Protein AF-A0A965QVG8-F1 (afdb_monomer_lite)

Structure (mmCIF, N/CA/C/O backbone):
data_AF-A0A965QVG8-F1
#
_entry.id   AF-A0A965QVG8-F1
#
loop_
_atom_site.group_PDB
_atom_site.id
_atom_site.type_symbol
_atom_site.label_atom_id
_atom_site.label_alt_id
_atom_site.label_comp_id
_atom_site.label_asym_id
_atom_site.label_entity_id
_atom_site.label_seq_id
_atom_site.pdbx_PDB_ins_code
_atom_site.Cartn_x
_atom_site.Cartn_y
_atom_site.Cartn_z
_atom_site.occupancy
_atom_site.B_iso_or_equiv
_atom_site.auth_seq_id
_atom_site.auth_comp_id
_atom_site.auth_asym_id
_atom_site.auth_atom_id
_atom_site.pdbx_PDB_model_num
ATOM 1 N N . MET A 1 1 ? 21.195 4.515 -9.424 1.00 27.42 1 MET A N 1
ATOM 2 C CA . MET A 1 1 ? 20.178 5.591 -9.309 1.00 27.42 1 MET A CA 1
ATOM 3 C C . MET A 1 1 ? 19.026 5.173 -8.373 1.00 27.42 1 MET A C 1
ATOM 5 O O . MET A 1 1 ? 17.901 5.038 -8.832 1.00 27.42 1 MET A O 1
ATOM 9 N N . SER A 1 2 ? 19.261 4.942 -7.072 1.00 24.86 2 SER A N 1
ATOM 10 C CA . SER A 1 2 ? 18.201 4.457 -6.151 1.00 24.86 2 SER A CA 1
ATOM 11 C C . SER A 1 2 ? 18.024 5.268 -4.858 1.00 24.86 2 SER A C 1
ATOM 13 O O . SER A 1 2 ? 17.199 4.896 -4.029 1.00 24.86 2 SER A O 1
ATOM 15 N N . ILE A 1 3 ? 18.750 6.380 -4.681 1.00 28.78 3 ILE A N 1
ATOM 16 C CA . ILE A 1 3 ? 18.817 7.096 -3.389 1.00 28.78 3 ILE A CA 1
ATOM 17 C C . ILE A 1 3 ? 17.923 8.357 -3.332 1.00 28.78 3 ILE A C 1
ATOM 19 O O . ILE A 1 3 ? 17.623 8.841 -2.249 1.00 28.78 3 ILE A O 1
ATOM 23 N N . HIS A 1 4 ? 17.383 8.847 -4.456 1.00 32.41 4 HIS A N 1
ATOM 24 C CA . HIS A 1 4 ? 16.580 10.089 -4.485 1.00 32.41 4 HIS A CA 1
ATOM 25 C C . HIS A 1 4 ? 15.051 9.909 -4.587 1.00 32.41 4 HIS A C 1
ATOM 27 O O . HIS A 1 4 ? 14.353 10.870 -4.884 1.00 32.41 4 HIS A O 1
ATOM 33 N N . THR A 1 5 ? 14.494 8.717 -4.348 1.00 37.28 5 THR A N 1
ATOM 34 C CA . THR A 1 5 ? 13.067 8.439 -4.640 1.00 37.28 5 THR A CA 1
ATOM 35 C C . THR A 1 5 ? 12.227 7.917 -3.475 1.00 37.28 5 THR A C 1
ATOM 37 O O . THR A 1 5 ? 11.141 7.395 -3.717 1.00 37.28 5 THR A O 1
ATOM 40 N N . ARG A 1 6 ? 12.648 8.070 -2.209 1.00 52.56 6 ARG A N 1
ATOM 41 C CA . ARG A 1 6 ? 11.830 7.612 -1.062 1.00 52.56 6 ARG A CA 1
ATOM 42 C C . ARG A 1 6 ? 11.276 8.688 -0.110 1.00 52.56 6 ARG A C 1
ATOM 44 O O . ARG A 1 6 ? 11.376 8.515 1.100 1.00 52.56 6 ARG A O 1
ATOM 51 N N . PRO A 1 7 ? 10.632 9.759 -0.601 1.00 48.84 7 PRO A N 1
ATOM 52 C CA . PRO A 1 7 ? 9.759 10.551 0.253 1.00 48.84 7 PRO A CA 1
ATOM 53 C C . PRO A 1 7 ? 8.455 9.879 0.735 1.00 48.84 7 PRO A C 1
ATOM 55 O O . PRO A 1 7 ? 8.090 10.128 1.881 1.00 48.84 7 PRO A O 1
ATOM 58 N N . PRO A 1 8 ? 7.722 9.046 -0.038 1.00 54.19 8 PRO A N 1
ATOM 59 C CA . PRO A 1 8 ? 6.316 8.779 0.280 1.00 54.19 8 PRO A CA 1
ATOM 60 C C . PRO A 1 8 ? 6.103 7.981 1.572 1.00 54.19 8 PRO A C 1
ATOM 62 O O . PRO A 1 8 ? 5.218 8.347 2.342 1.00 54.19 8 PRO A O 1
ATOM 65 N N . THR A 1 9 ? 6.944 6.991 1.900 1.00 54.53 9 THR A N 1
ATOM 66 C CA . THR A 1 9 ? 6.819 6.247 3.171 1.00 54.53 9 THR A CA 1
ATOM 67 C C . THR A 1 9 ? 6.975 7.172 4.384 1.00 54.53 9 THR A C 1
ATOM 69 O O . THR A 1 9 ? 6.228 7.067 5.358 1.00 54.53 9 THR A O 1
ATOM 72 N N . GLY A 1 10 ? 7.916 8.122 4.304 1.00 61.31 10 GLY A N 1
ATOM 73 C CA . GLY A 1 10 ? 8.099 9.160 5.317 1.00 61.31 10 GLY A CA 1
ATOM 74 C C . GLY A 1 10 ? 6.884 10.081 5.410 1.00 61.31 10 GLY A C 1
ATOM 75 O O . GLY A 1 10 ? 6.431 10.379 6.508 1.00 61.31 10 GLY A O 1
ATOM 76 N N . LEU A 1 11 ? 6.291 10.468 4.277 1.00 66.25 11 LEU A N 1
ATOM 77 C CA . LEU A 1 11 ? 5.103 11.328 4.244 1.00 66.25 11 LEU A CA 1
ATOM 78 C C . LEU A 1 11 ? 3.848 10.659 4.809 1.00 66.25 11 LEU A C 1
ATOM 80 O O . LEU A 1 11 ? 3.100 11.312 5.538 1.00 66.25 11 LEU A O 1
ATOM 84 N N . PHE A 1 12 ? 3.626 9.369 4.539 1.00 67.81 12 PHE A N 1
ATOM 85 C CA . PHE A 1 12 ? 2.539 8.606 5.165 1.00 67.81 12 PHE A CA 1
ATOM 86 C C . PHE A 1 12 ? 2.707 8.559 6.689 1.00 67.81 12 PHE A C 1
ATOM 88 O O . PHE A 1 12 ? 1.756 8.827 7.423 1.00 67.81 12 PHE A O 1
ATOM 95 N N . ALA A 1 13 ? 3.925 8.293 7.172 1.00 73.44 13 ALA A N 1
ATOM 96 C CA . ALA A 1 13 ? 4.223 8.301 8.601 1.00 73.44 13 ALA A CA 1
ATOM 97 C C . ALA A 1 13 ? 4.051 9.697 9.230 1.00 73.44 13 ALA A C 1
ATOM 99 O O . ALA A 1 13 ? 3.442 9.817 10.290 1.00 73.44 13 ALA A O 1
ATOM 100 N N . LEU A 1 14 ? 4.520 10.762 8.573 1.00 72.75 14 LEU A N 1
ATOM 101 C CA . LEU A 1 14 ? 4.373 12.141 9.052 1.00 72.75 14 LEU A CA 1
ATOM 102 C C . LEU A 1 14 ? 2.905 12.590 9.079 1.00 72.75 14 LEU A C 1
ATOM 104 O O . LEU A 1 14 ? 2.462 13.177 10.062 1.00 72.75 14 LEU A O 1
ATOM 108 N N . THR A 1 15 ? 2.119 12.267 8.050 1.00 71.44 15 THR A N 1
ATOM 109 C CA . THR A 1 15 ? 0.682 12.596 8.011 1.00 71.44 15 THR A CA 1
ATOM 110 C C . THR A 1 15 ? -0.066 11.895 9.145 1.00 71.44 15 THR A C 1
ATOM 112 O O . THR A 1 15 ? -0.876 12.512 9.841 1.00 71.44 15 THR A O 1
ATOM 115 N N . LEU A 1 16 ? 0.263 10.622 9.386 1.00 76.50 16 LEU A N 1
ATOM 116 C CA . LEU A 1 16 ? -0.265 9.852 10.505 1.00 76.50 16 LEU A CA 1
ATOM 117 C C . LEU A 1 16 ? 0.108 10.481 11.857 1.00 76.50 16 LEU A C 1
ATOM 119 O O . LEU A 1 16 ? -0.774 10.708 12.686 1.00 76.50 16 LEU A O 1
ATOM 123 N N . LEU A 1 17 ? 1.386 10.803 12.073 1.00 75.88 17 LEU A N 1
ATOM 124 C CA . LEU A 1 17 ? 1.862 11.444 13.303 1.00 75.88 17 LEU A CA 1
ATOM 125 C C . LEU A 1 17 ? 1.183 12.797 13.542 1.00 75.88 17 LEU A C 1
ATOM 127 O O . LEU A 1 17 ? 0.739 13.063 14.659 1.00 75.88 17 LEU A O 1
ATOM 131 N N . GLY A 1 18 ? 1.037 13.616 12.498 1.00 73.31 18 GLY A N 1
ATOM 132 C CA . GLY A 1 18 ? 0.330 14.893 12.562 1.00 73.31 18 GLY A CA 1
ATOM 133 C C . GLY A 1 18 ? -1.131 14.728 12.987 1.00 73.31 18 GLY A C 1
ATOM 134 O O . GLY A 1 18 ? -1.585 15.394 13.918 1.00 73.31 18 GLY A O 1
ATOM 135 N N . CYS A 1 19 ? -1.859 13.786 12.382 1.00 74.44 19 CYS A N 1
ATOM 136 C CA . CYS A 1 19 ? -3.256 13.521 12.733 1.00 74.44 19 CYS A CA 1
ATOM 137 C C . CYS A 1 19 ? -3.408 12.984 14.166 1.00 74.44 19 CYS A C 1
ATOM 139 O O . CYS A 1 19 ? -4.301 13.413 14.900 1.00 74.44 19 CYS A O 1
ATOM 141 N N . VAL A 1 20 ? -2.509 12.096 14.606 1.00 76.06 20 VAL A N 1
ATOM 142 C CA . VAL A 1 20 ? -2.487 11.582 15.987 1.00 76.06 20 VAL A CA 1
ATOM 143 C C . VAL A 1 20 ? -2.211 12.702 16.993 1.00 76.06 20 VAL A C 1
ATOM 145 O O . VAL A 1 20 ? -2.860 12.754 18.040 1.00 76.06 20 VAL A O 1
ATOM 148 N N . ALA A 1 21 ? -1.296 13.620 16.676 1.00 73.25 21 ALA A N 1
ATOM 149 C CA . ALA A 1 21 ? -0.998 14.778 17.512 1.00 73.25 21 ALA A CA 1
ATOM 150 C C . ALA A 1 21 ? -2.225 15.684 17.676 1.00 73.25 21 ALA A C 1
ATOM 152 O O . ALA A 1 21 ? -2.617 15.996 18.801 1.00 73.25 21 ALA A O 1
ATOM 153 N N . VAL A 1 22 ? -2.894 16.024 16.569 1.00 73.06 22 VAL A N 1
ATOM 154 C CA . VAL A 1 22 ? -4.134 16.820 16.575 1.00 73.06 22 VAL A CA 1
ATOM 155 C C . VAL A 1 22 ? -5.225 16.132 17.399 1.00 73.06 22 VAL A C 1
ATOM 157 O O . VAL A 1 22 ? -5.862 16.764 18.240 1.00 73.06 22 VAL A O 1
ATOM 160 N N . ALA A 1 23 ? -5.407 14.821 17.236 1.00 71.81 23 ALA A N 1
ATOM 161 C CA . ALA A 1 23 ? -6.404 14.065 17.988 1.00 7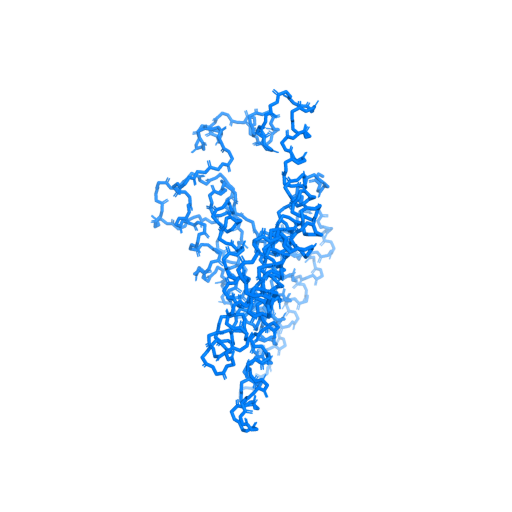1.81 23 ALA A CA 1
ATOM 162 C C . ALA A 1 23 ? -6.118 14.024 19.498 1.00 71.81 23 ALA A C 1
ATOM 164 O O . ALA A 1 23 ? -7.034 14.153 20.314 1.00 71.81 23 ALA A O 1
ATOM 165 N N . ARG A 1 24 ? -4.848 13.861 19.891 1.00 74.19 24 ARG A N 1
ATOM 166 C CA . ARG A 1 24 ? -4.426 13.927 21.299 1.00 74.19 24 ARG A CA 1
ATOM 167 C C . ARG A 1 24 ? -4.671 15.308 21.888 1.00 74.19 24 ARG A C 1
ATOM 169 O O . ARG A 1 24 ? -5.163 15.408 23.011 1.00 74.19 24 ARG A O 1
ATOM 176 N N . ALA A 1 25 ? -4.368 16.347 21.123 1.00 68.56 25 ALA A N 1
ATOM 177 C CA . ALA A 1 25 ? -4.581 17.722 21.519 1.00 68.56 25 ALA A CA 1
ATOM 178 C C . ALA A 1 25 ? -6.071 18.049 21.719 1.00 68.56 25 ALA A C 1
ATOM 180 O O . ALA A 1 25 ? -6.438 18.625 22.742 1.00 68.56 25 ALA A O 1
ATOM 181 N N . ALA A 1 26 ? -6.930 17.602 20.797 1.00 68.88 26 ALA A N 1
ATOM 182 C CA . ALA A 1 26 ? -8.380 17.769 20.879 1.00 68.88 26 ALA A CA 1
ATOM 183 C C . ALA A 1 26 ? -8.990 17.029 22.083 1.00 68.88 26 ALA A C 1
ATOM 185 O O . ALA A 1 26 ? -9.814 17.594 22.797 1.00 68.88 26 ALA A O 1
ATOM 186 N N . ARG A 1 27 ? -8.539 15.799 22.375 1.00 69.75 27 ARG A N 1
ATOM 187 C CA . ARG A 1 27 ? -8.974 15.073 23.584 1.00 69.75 27 ARG A CA 1
ATOM 188 C C . ARG A 1 27 ? -8.539 15.779 24.868 1.00 69.75 27 ARG A C 1
ATOM 190 O O . ARG A 1 27 ? -9.328 15.875 25.800 1.00 69.75 27 ARG A O 1
ATOM 197 N N . GLY A 1 28 ? -7.303 16.282 24.915 1.00 63.50 28 GLY A N 1
ATOM 198 C CA . GLY A 1 28 ? -6.826 17.083 26.045 1.00 63.50 28 GLY A CA 1
ATOM 199 C C . GLY A 1 28 ? -7.677 18.338 26.257 1.00 63.50 28 GLY A C 1
ATOM 200 O O . GLY A 1 28 ? -8.005 18.660 27.392 1.00 63.50 28 GLY A O 1
ATOM 201 N N . ALA A 1 29 ? -8.102 18.985 25.168 1.00 59.72 29 ALA A N 1
ATOM 202 C CA . ALA A 1 29 ? -8.980 20.151 25.208 1.00 59.72 29 ALA A CA 1
ATOM 203 C C . ALA A 1 29 ? -10.363 19.861 25.797 1.00 59.72 29 ALA A C 1
ATOM 205 O O . ALA A 1 29 ? -10.842 20.610 26.646 1.00 59.72 29 ALA A O 1
ATOM 206 N N . GLN A 1 30 ? -10.983 18.762 25.360 1.00 61.56 30 GLN A N 1
ATOM 207 C CA . GLN A 1 30 ? -12.309 18.353 25.824 1.00 61.56 30 GLN A CA 1
ATOM 208 C C . GLN A 1 30 ? -12.314 18.038 27.324 1.00 61.56 30 GLN A C 1
ATOM 210 O O . GLN A 1 30 ? -13.203 18.496 28.032 1.00 61.56 30 GLN A O 1
ATOM 215 N N . VAL A 1 31 ? -11.293 17.331 27.825 1.00 60.69 31 VAL A N 1
ATOM 216 C CA . VAL A 1 31 ? -11.173 17.002 29.259 1.00 60.69 31 VAL A CA 1
ATOM 217 C C . VAL A 1 31 ? -11.001 18.257 30.124 1.00 60.69 31 VAL A C 1
ATOM 219 O O . VAL A 1 31 ? -11.518 18.304 31.238 1.00 60.69 31 VAL A O 1
ATOM 222 N N . THR A 1 32 ? -10.296 19.282 29.634 1.00 57.59 32 THR A N 1
ATOM 223 C CA . THR A 1 32 ? -10.153 20.558 30.353 1.00 57.59 32 THR A CA 1
ATOM 224 C C . THR A 1 32 ? -11.456 21.368 30.351 1.00 57.59 32 THR A C 1
ATOM 226 O O . THR A 1 32 ? -11.832 21.890 31.397 1.00 57.59 32 THR A O 1
ATOM 229 N N . MET A 1 33 ? -12.184 21.431 29.225 1.00 55.62 33 MET A N 1
ATOM 230 C CA . MET A 1 33 ? -13.470 22.152 29.150 1.00 55.62 33 MET A CA 1
ATOM 231 C C . MET A 1 33 ? -14.538 21.580 30.088 1.00 55.62 33 MET A C 1
ATOM 233 O O . MET A 1 33 ? -15.274 22.354 30.696 1.00 55.62 33 MET A O 1
ATOM 237 N N . ASP A 1 34 ? -14.601 20.255 30.225 1.00 61.28 34 ASP A N 1
ATOM 238 C CA . ASP A 1 34 ? -15.595 19.569 31.065 1.00 61.28 34 ASP A CA 1
ATOM 239 C C . ASP A 1 34 ? -15.359 19.806 32.571 1.00 61.28 34 ASP A C 1
ATOM 241 O O . ASP A 1 34 ? -16.278 19.720 33.381 1.00 61.28 34 ASP A O 1
ATOM 245 N N . ARG A 1 35 ? -14.118 20.142 32.962 1.00 59.91 35 ARG A N 1
ATOM 246 C CA . ARG A 1 35 ? -13.735 20.383 34.363 1.00 59.91 35 ARG A CA 1
ATOM 247 C C . ARG A 1 35 ? -13.852 21.832 34.824 1.00 59.91 35 ARG A C 1
ATOM 249 O O . ARG A 1 35 ? -14.084 22.041 36.009 1.00 59.91 35 ARG A O 1
ATOM 256 N N . GLU A 1 36 ? -13.652 22.815 33.946 1.00 58.03 36 GLU A N 1
ATOM 257 C CA . GLU A 1 36 ? -13.437 24.207 34.384 1.00 58.03 36 GLU A CA 1
ATOM 258 C C . GLU A 1 36 ? -14.531 25.208 34.007 1.00 58.03 36 GLU A C 1
ATOM 260 O O . GLU A 1 36 ? -14.440 26.355 34.428 1.00 58.03 36 GLU A O 1
ATOM 265 N N . GLY A 1 37 ? -15.582 24.819 33.278 1.00 56.56 37 GLY A N 1
ATOM 266 C CA . GLY A 1 37 ? -16.684 25.736 32.973 1.00 56.56 37 GLY A CA 1
ATOM 267 C C . GLY A 1 37 ? -16.235 26.979 32.184 1.00 56.56 37 GLY A C 1
ATOM 268 O O . GLY A 1 37 ? -15.938 28.032 32.736 1.00 56.56 37 GLY A O 1
ATOM 269 N N . LEU A 1 38 ? -16.257 26.877 30.852 1.00 50.31 38 LEU A N 1
ATOM 270 C CA . LEU A 1 38 ? -16.390 28.022 29.934 1.00 50.31 38 LEU A CA 1
ATOM 271 C C . LEU A 1 38 ? -15.370 29.179 30.074 1.00 50.31 38 LEU A C 1
ATOM 273 O O . LEU A 1 38 ? -15.696 30.336 29.813 1.00 50.31 38 LEU A O 1
ATOM 277 N N . ARG A 1 39 ? -14.097 28.890 30.362 1.00 48.31 39 ARG A N 1
ATOM 278 C CA . ARG A 1 39 ? -12.992 29.789 29.979 1.00 48.31 39 ARG A CA 1
ATOM 279 C C . ARG A 1 39 ? -12.173 29.140 28.871 1.00 48.31 39 ARG A C 1
ATOM 281 O O . ARG A 1 39 ? -11.478 28.154 29.087 1.00 48.31 39 ARG A O 1
ATOM 288 N N . ALA A 1 40 ? -12.302 29.690 27.663 1.00 46.59 40 ALA A N 1
ATOM 289 C CA . ALA A 1 40 ? -11.616 29.251 26.452 1.00 46.59 40 ALA A CA 1
ATOM 290 C C . ALA A 1 40 ? -10.109 29.547 26.535 1.00 46.59 40 ALA A C 1
ATOM 292 O O . ALA A 1 40 ? -9.598 30.468 25.905 1.00 46.59 40 ALA A O 1
ATOM 293 N N . PHE A 1 41 ? -9.388 28.775 27.340 1.00 53.12 41 PHE A N 1
ATOM 294 C CA . PHE A 1 41 ? -7.940 28.702 27.247 1.00 53.12 41 PHE A CA 1
ATOM 295 C C . PHE A 1 41 ? -7.592 27.684 26.169 1.00 53.12 41 PHE A C 1
ATOM 297 O O . PHE A 1 41 ? -8.081 26.555 26.210 1.00 53.12 41 PHE A O 1
ATOM 304 N N . VAL A 1 42 ? -6.748 28.068 25.205 1.00 57.06 42 VAL A N 1
ATOM 305 C CA . VAL A 1 42 ? -6.125 27.094 24.302 1.00 57.06 42 VAL A CA 1
ATOM 306 C C . VAL A 1 42 ? -5.398 26.095 25.205 1.00 57.06 42 VAL A C 1
ATOM 308 O O . VAL A 1 42 ? -4.446 26.478 25.890 1.00 57.06 42 VAL A O 1
ATOM 311 N N . PRO A 1 43 ? -5.845 24.834 25.271 1.00 58.06 43 PRO A N 1
ATOM 312 C CA . PRO A 1 43 ? -5.288 23.877 26.203 1.00 58.06 43 PRO A CA 1
ATOM 313 C C . PRO A 1 43 ? -3.819 23.701 25.845 1.00 58.06 43 PRO A C 1
ATOM 315 O O . PRO A 1 43 ? -3.487 23.470 24.681 1.00 58.06 43 PRO A O 1
ATOM 318 N N . ALA A 1 44 ? -2.932 23.790 26.837 1.00 64.00 44 ALA A N 1
ATOM 319 C CA . ALA A 1 44 ? -1.482 23.690 26.647 1.00 64.00 44 ALA A CA 1
ATOM 320 C C . ALA A 1 44 ? -1.056 22.441 25.838 1.00 64.00 44 ALA A C 1
ATOM 322 O O . ALA A 1 44 ? 0.011 22.422 25.227 1.00 64.00 44 ALA A O 1
ATOM 323 N N . GLY A 1 45 ? -1.909 21.408 25.782 1.00 64.31 45 GLY A N 1
ATOM 324 C CA . GLY A 1 45 ? -1.751 20.238 24.916 1.00 64.31 45 GLY A CA 1
ATOM 325 C C . GLY A 1 45 ? -1.776 20.528 23.405 1.00 64.31 45 GLY A C 1
ATOM 326 O O . GLY A 1 45 ? -1.015 19.894 22.679 1.00 64.31 45 GLY A O 1
ATOM 327 N N . ILE A 1 46 ? -2.575 21.492 22.924 1.00 66.44 46 ILE A N 1
ATOM 328 C CA . ILE A 1 46 ? -2.593 21.910 21.506 1.00 66.44 46 ILE A CA 1
ATOM 329 C C . ILE A 1 46 ? -1.282 22.585 21.133 1.00 66.44 46 ILE A C 1
ATOM 331 O O . ILE A 1 46 ? -0.667 22.207 20.138 1.00 66.44 46 ILE A O 1
ATOM 335 N N . ILE A 1 47 ? -0.805 23.510 21.967 1.00 72.81 47 ILE A N 1
ATOM 336 C CA . ILE A 1 47 ? 0.445 24.240 21.717 1.00 72.81 47 ILE A CA 1
ATOM 337 C C . ILE A 1 47 ? 1.626 23.267 21.589 1.00 72.81 47 ILE A C 1
ATOM 339 O O . ILE A 1 47 ? 2.459 23.420 20.702 1.00 72.81 47 ILE A O 1
ATOM 343 N N . ARG A 1 48 ? 1.652 22.197 22.395 1.00 75.50 48 ARG A N 1
ATOM 344 C CA . ARG A 1 48 ? 2.688 21.149 22.324 1.00 75.50 48 ARG A CA 1
ATOM 345 C C . ARG A 1 48 ? 2.650 20.313 21.039 1.00 75.50 48 ARG A C 1
ATOM 347 O O . ARG A 1 48 ? 3.656 19.704 20.694 1.00 75.50 48 ARG A O 1
ATOM 354 N N . CYS A 1 49 ? 1.522 20.282 20.330 1.00 72.81 49 CYS A N 1
ATOM 355 C CA . CYS A 1 49 ? 1.370 19.528 19.083 1.00 72.81 49 CYS A CA 1
ATOM 356 C C . CYS A 1 49 ? 1.687 20.362 17.830 1.00 72.81 49 CYS A C 1
ATOM 358 O O . CYS A 1 49 ? 1.945 19.786 16.773 1.00 72.81 49 CYS A O 1
ATOM 360 N N . ILE A 1 50 ? 1.723 21.696 17.939 1.00 73.50 50 ILE A N 1
ATOM 361 C CA . ILE A 1 50 ? 2.046 22.603 16.825 1.00 73.50 50 ILE A CA 1
ATOM 362 C C . ILE A 1 50 ? 3.439 22.320 16.235 1.00 73.50 50 ILE A C 1
ATOM 364 O O . ILE A 1 50 ? 3.516 22.156 15.017 1.00 73.50 50 ILE A O 1
ATOM 368 N N . PRO A 1 51 ? 4.529 22.181 17.025 1.00 81.44 51 PRO A N 1
ATOM 369 C CA . PRO A 1 51 ? 5.853 21.899 16.467 1.00 81.44 51 PRO A CA 1
ATOM 370 C C . PRO A 1 51 ? 5.894 20.593 15.673 1.00 81.44 51 PRO A C 1
ATOM 372 O O . PRO A 1 51 ? 6.546 20.523 14.637 1.00 81.44 51 PRO A O 1
ATOM 375 N N . LEU A 1 52 ? 5.157 19.572 16.125 1.00 77.19 52 LEU A N 1
ATOM 376 C CA . LEU A 1 52 ? 5.065 18.291 15.430 1.00 77.19 52 LEU A CA 1
ATOM 377 C C . LEU A 1 52 ? 4.309 18.428 14.102 1.00 77.19 52 LEU A C 1
ATOM 379 O O . LEU A 1 52 ? 4.778 17.926 13.083 1.00 77.19 52 LEU A O 1
ATOM 383 N N . GLY A 1 53 ? 3.182 19.146 14.089 1.00 73.56 53 GLY A N 1
ATOM 384 C CA . GLY A 1 53 ? 2.447 19.446 12.858 1.00 73.56 53 GLY A CA 1
ATOM 385 C C . GLY A 1 53 ? 3.293 20.232 11.853 1.00 73.56 53 GLY A C 1
ATOM 386 O O . GLY A 1 53 ? 3.375 19.853 10.685 1.00 73.56 53 GLY A O 1
ATOM 387 N N . LEU A 1 54 ? 3.995 21.269 12.320 1.00 78.44 54 LEU A N 1
ATOM 388 C CA . LEU A 1 54 ? 4.918 22.057 11.501 1.00 78.44 54 LEU A CA 1
ATOM 389 C C . LEU A 1 54 ? 6.068 21.205 10.958 1.00 78.44 54 LEU A C 1
ATOM 391 O O . LEU A 1 54 ? 6.379 21.308 9.776 1.00 78.44 54 LEU A O 1
ATOM 395 N N . ALA A 1 55 ? 6.656 20.323 11.771 1.00 81.06 55 ALA A N 1
ATOM 396 C CA . ALA A 1 55 ? 7.707 19.410 11.325 1.00 81.06 55 ALA A CA 1
ATOM 397 C C . ALA A 1 55 ? 7.209 18.437 10.242 1.00 81.06 55 ALA A C 1
ATOM 399 O O . ALA A 1 55 ? 7.924 18.171 9.278 1.00 81.06 55 ALA A O 1
ATOM 400 N N . CYS A 1 56 ? 5.968 17.949 10.352 1.00 76.00 56 CYS A N 1
ATOM 401 C CA . CYS A 1 56 ? 5.361 17.082 9.340 1.00 76.00 56 CYS A CA 1
ATOM 402 C C . CYS A 1 56 ? 5.143 17.819 8.010 1.00 76.00 56 CYS A C 1
ATOM 404 O O . CYS A 1 56 ? 5.519 17.306 6.955 1.00 76.00 56 CYS A O 1
ATOM 406 N N . VAL A 1 57 ? 4.591 19.038 8.056 1.00 76.94 57 VAL A N 1
ATOM 407 C CA . VAL A 1 57 ? 4.399 19.884 6.865 1.00 76.94 57 VAL A CA 1
ATOM 408 C C . VAL A 1 57 ? 5.743 20.273 6.249 1.00 76.94 57 VAL A C 1
ATOM 410 O O . VAL A 1 57 ? 5.910 20.171 5.036 1.00 76.94 57 VAL A O 1
ATOM 413 N N . ALA A 1 58 ? 6.726 20.654 7.064 1.00 82.38 58 ALA A N 1
ATOM 414 C CA . ALA A 1 58 ? 8.076 20.961 6.601 1.00 82.38 58 ALA A CA 1
ATOM 415 C C . ALA A 1 58 ? 8.726 19.747 5.923 1.00 82.38 58 ALA A C 1
ATOM 417 O O . ALA A 1 58 ? 9.314 19.886 4.852 1.00 82.38 58 ALA A O 1
ATOM 418 N N . GLY A 1 59 ? 8.554 18.545 6.484 1.00 80.81 59 GLY A N 1
ATOM 419 C CA . GLY A 1 59 ? 8.983 17.295 5.858 1.00 80.81 59 GLY A CA 1
ATOM 420 C C . GLY A 1 59 ? 8.344 17.081 4.483 1.00 80.81 59 GLY A C 1
ATOM 421 O O . GLY A 1 59 ? 9.051 16.760 3.530 1.00 80.81 59 GLY A O 1
ATOM 422 N N . ALA A 1 60 ? 7.042 17.346 4.341 1.00 76.94 60 ALA A N 1
ATOM 423 C CA . ALA A 1 60 ? 6.343 17.275 3.055 1.00 76.94 60 ALA A CA 1
ATOM 424 C C . ALA A 1 60 ? 6.840 18.294 2.028 1.00 76.94 60 ALA A C 1
ATOM 426 O O . ALA A 1 60 ? 7.100 17.950 0.875 1.00 76.94 60 ALA A O 1
ATOM 427 N N . LEU A 1 61 ? 7.023 19.540 2.454 1.00 83.12 61 LEU A N 1
ATOM 428 C CA . LEU A 1 61 ? 7.457 20.625 1.579 1.00 83.12 61 LEU A CA 1
ATOM 429 C C . LEU A 1 61 ? 8.955 20.583 1.260 1.00 83.12 61 LEU A C 1
ATOM 431 O O . LEU A 1 61 ? 9.378 21.209 0.289 1.00 83.12 61 LEU A O 1
ATOM 435 N N . SER A 1 62 ? 9.749 19.818 2.016 1.00 85.81 62 SER A N 1
ATOM 436 C CA . SER A 1 62 ? 11.196 19.695 1.810 1.00 85.81 62 SER A CA 1
ATOM 437 C C . SER A 1 62 ? 11.563 19.229 0.399 1.00 85.81 62 SER A C 1
ATOM 439 O O . SER A 1 62 ? 12.570 19.669 -0.149 1.00 85.81 62 SER A O 1
ATOM 441 N N . LEU A 1 63 ? 10.720 18.407 -0.234 1.00 83.12 63 LEU A N 1
ATOM 442 C CA . LEU A 1 63 ? 10.922 17.956 -1.612 1.00 83.12 63 LEU A CA 1
ATOM 443 C C . LEU A 1 63 ? 10.729 19.074 -2.624 1.00 83.12 63 LEU A C 1
ATOM 445 O O . LEU A 1 63 ? 11.528 19.194 -3.545 1.00 83.12 63 LEU A O 1
ATOM 449 N N . ASN A 1 64 ? 9.694 19.893 -2.440 1.00 86.38 64 ASN A N 1
ATOM 450 C CA . ASN A 1 64 ? 9.427 21.034 -3.311 1.00 86.38 64 ASN A CA 1
ATOM 451 C C . ASN A 1 64 ? 10.545 22.072 -3.163 1.00 86.38 64 ASN A C 1
ATOM 453 O O . ASN A 1 64 ? 11.022 22.615 -4.154 1.00 86.38 64 ASN A O 1
ATOM 457 N N . ALA A 1 65 ? 11.014 22.299 -1.931 1.00 87.94 65 ALA A N 1
ATOM 458 C CA . ALA A 1 65 ? 12.150 23.175 -1.660 1.00 87.94 65 ALA A CA 1
ATOM 459 C C . ALA A 1 65 ? 13.446 22.647 -2.298 1.00 87.94 65 ALA A C 1
ATOM 461 O O . ALA A 1 65 ? 14.172 23.406 -2.939 1.00 87.94 65 ALA A O 1
ATOM 462 N N . LEU A 1 66 ? 13.719 21.342 -2.181 1.00 88.12 66 LEU A N 1
ATOM 463 C CA . LEU A 1 66 ? 14.877 20.704 -2.808 1.00 88.12 66 LEU A CA 1
ATOM 464 C C . LEU A 1 66 ? 14.798 20.754 -4.339 1.00 88.12 66 LEU A C 1
ATOM 466 O O . LEU A 1 66 ? 15.806 21.016 -4.996 1.00 88.12 66 LEU A O 1
ATOM 470 N N . ALA A 1 67 ? 13.617 20.518 -4.910 1.00 87.50 67 ALA A N 1
ATOM 471 C CA . ALA A 1 67 ? 13.390 20.631 -6.344 1.00 87.50 67 ALA A CA 1
ATOM 472 C C . ALA A 1 67 ? 13.627 22.063 -6.831 1.00 87.50 67 ALA A C 1
ATOM 474 O O . ALA A 1 67 ? 14.316 22.254 -7.834 1.00 87.50 67 ALA A O 1
ATOM 475 N N . TYR A 1 68 ? 13.167 23.065 -6.079 1.00 92.38 68 TYR A N 1
ATOM 476 C CA . TYR A 1 68 ? 13.397 24.464 -6.419 1.00 92.38 68 TYR A CA 1
ATOM 477 C C . TYR A 1 68 ? 14.884 24.811 -6.356 1.00 92.38 68 TYR A C 1
ATOM 479 O O . TYR A 1 68 ? 15.431 25.350 -7.314 1.00 92.38 68 TYR A O 1
ATOM 487 N N . ALA A 1 69 ? 15.568 24.414 -5.280 1.00 92.44 69 ALA A N 1
ATOM 488 C CA . ALA A 1 69 ? 16.997 24.657 -5.112 1.00 92.44 69 ALA A CA 1
ATOM 489 C C . ALA A 1 69 ? 17.851 23.996 -6.209 1.00 92.44 69 ALA A C 1
ATOM 491 O O . ALA A 1 69 ? 18.854 24.561 -6.635 1.00 92.44 69 ALA A O 1
ATOM 492 N N . LYS A 1 70 ? 17.467 22.799 -6.669 1.00 91.06 70 LYS A N 1
ATOM 493 C CA . LYS A 1 70 ? 18.244 22.031 -7.651 1.00 91.06 70 LYS A CA 1
ATOM 494 C C . LYS A 1 70 ? 17.893 22.355 -9.104 1.00 91.06 70 LYS A C 1
ATOM 496 O O . LYS A 1 70 ? 18.757 22.256 -9.971 1.00 91.06 70 LYS A O 1
ATOM 501 N N . PHE A 1 71 ? 16.632 22.673 -9.380 1.00 91.06 71 PHE A N 1
ATOM 502 C CA . PHE A 1 71 ? 16.082 22.708 -10.737 1.00 91.06 71 PHE A CA 1
ATOM 503 C C . PHE A 1 71 ? 15.282 23.977 -11.057 1.00 91.06 71 PHE A C 1
ATOM 505 O O . PHE A 1 71 ? 14.795 24.109 -12.177 1.00 91.06 71 PHE A O 1
ATOM 512 N N . GLY A 1 72 ? 15.109 24.894 -10.101 1.00 91.88 72 GLY A N 1
ATOM 513 C CA . GLY A 1 72 ? 14.350 26.132 -10.298 1.00 91.88 72 GLY A CA 1
ATOM 514 C C . GLY A 1 72 ? 12.838 25.932 -10.443 1.00 91.88 72 GLY A C 1
ATOM 515 O O . GLY A 1 72 ? 12.165 26.768 -11.037 1.00 91.88 72 GLY A O 1
ATOM 516 N N . THR A 1 73 ? 12.285 24.825 -9.938 1.00 90.50 73 THR A N 1
ATOM 517 C CA . THR A 1 73 ? 10.850 24.506 -10.021 1.00 90.50 73 THR A CA 1
ATOM 518 C C . THR A 1 73 ? 10.319 23.923 -8.715 1.00 90.50 73 THR A C 1
ATOM 520 O O . THR A 1 73 ? 11.019 23.182 -8.036 1.00 90.50 73 THR A O 1
ATOM 523 N N . PHE A 1 74 ? 9.067 24.235 -8.373 1.00 88.31 74 PHE A N 1
ATOM 524 C CA . PHE A 1 74 ? 8.364 23.664 -7.217 1.00 88.31 74 PHE A CA 1
ATOM 525 C C . PHE A 1 74 ? 7.717 22.302 -7.503 1.00 88.31 74 PHE A C 1
ATOM 527 O O . PHE A 1 74 ? 7.107 21.729 -6.605 1.00 88.31 74 PHE A O 1
ATOM 534 N N . ASP A 1 75 ? 7.829 21.779 -8.727 1.00 84.94 75 ASP A N 1
ATOM 535 C CA . ASP A 1 75 ? 7.439 20.398 -9.020 1.00 84.94 75 ASP A CA 1
ATOM 536 C C . ASP A 1 75 ? 8.407 19.446 -8.295 1.00 84.94 75 ASP A C 1
ATOM 538 O O . ASP A 1 75 ? 9.598 19.459 -8.615 1.00 84.94 75 ASP A O 1
ATOM 542 N N . PRO A 1 76 ? 7.948 18.615 -7.338 1.00 81.44 76 PRO A N 1
ATOM 543 C CA . PRO A 1 76 ? 8.829 17.725 -6.579 1.00 81.44 76 PRO A CA 1
ATOM 544 C C . PRO A 1 76 ? 9.497 16.657 -7.458 1.00 81.44 76 PRO A C 1
ATOM 546 O O . PRO A 1 76 ? 10.486 16.049 -7.045 1.00 81.44 76 PRO A O 1
ATOM 549 N N . ALA A 1 77 ? 8.970 16.410 -8.660 1.00 85.44 77 ALA A N 1
ATOM 550 C CA . ALA A 1 77 ? 9.525 15.473 -9.624 1.00 85.44 77 ALA A CA 1
ATOM 551 C C . ALA A 1 77 ? 9.376 16.034 -11.050 1.00 85.44 77 ALA A C 1
ATOM 553 O O . ALA A 1 77 ? 8.522 15.558 -11.800 1.00 85.44 77 ALA A O 1
ATOM 554 N N . PRO A 1 78 ? 10.216 17.006 -11.459 1.00 86.25 78 PRO A N 1
ATOM 555 C CA . PRO A 1 78 ? 10.093 17.661 -12.756 1.00 86.25 78 PRO A CA 1
ATOM 556 C C . PRO A 1 78 ? 10.502 16.701 -13.878 1.00 86.25 78 PRO A C 1
ATOM 558 O O . PRO A 1 78 ? 11.663 16.613 -14.280 1.00 86.25 78 PRO A O 1
ATOM 561 N N . LEU A 1 79 ? 9.532 15.942 -14.390 1.00 87.38 79 LEU A N 1
ATOM 562 C CA . LEU A 1 79 ? 9.791 14.845 -15.327 1.00 87.38 79 LEU A CA 1
ATOM 563 C C . LEU A 1 79 ? 10.440 15.338 -16.626 1.00 87.38 79 LEU A C 1
ATOM 565 O O . LEU A 1 79 ? 11.302 14.654 -17.171 1.00 87.38 79 LEU A O 1
ATOM 569 N N . ARG A 1 80 ? 10.118 16.563 -17.057 1.00 86.00 80 ARG A N 1
ATOM 570 C CA . ARG A 1 80 ? 10.617 17.190 -18.296 1.00 86.00 80 ARG A CA 1
ATOM 571 C C . ARG A 1 80 ? 12.141 17.297 -18.385 1.00 86.00 80 ARG A C 1
ATOM 573 O O . ARG A 1 80 ? 12.678 17.303 -19.483 1.00 86.00 80 ARG A O 1
ATOM 580 N N . ILE A 1 81 ? 12.836 17.386 -17.251 1.00 86.50 81 ILE A N 1
ATOM 581 C CA . ILE A 1 81 ? 14.306 17.495 -17.211 1.00 86.50 81 ILE A CA 1
ATOM 582 C C . ILE A 1 81 ? 14.994 16.155 -16.922 1.00 86.50 81 ILE A C 1
ATOM 584 O O . ILE A 1 81 ? 16.219 16.076 -16.838 1.00 86.50 81 ILE A O 1
ATOM 588 N N . SER A 1 82 ? 14.221 15.087 -16.725 1.00 83.81 82 SER A N 1
ATOM 589 C CA . SER A 1 82 ? 14.758 13.782 -16.358 1.00 83.81 82 SER A CA 1
ATOM 590 C C . SER A 1 82 ? 15.083 12.945 -17.600 1.00 83.81 82 SER A C 1
ATOM 592 O O . SER A 1 82 ? 14.274 12.820 -18.516 1.00 83.81 82 SER A O 1
ATOM 594 N N . ARG A 1 83 ? 16.273 12.321 -17.624 1.00 85.38 83 ARG A N 1
ATOM 595 C CA . ARG A 1 83 ? 16.743 11.484 -18.752 1.00 85.38 83 ARG A CA 1
ATOM 596 C C . ARG A 1 83 ? 15.728 10.437 -19.247 1.00 85.38 83 ARG A C 1
ATOM 598 O O . ARG A 1 83 ? 15.622 10.290 -20.460 1.00 85.38 83 ARG A O 1
ATOM 605 N N . PRO A 1 84 ? 14.983 9.714 -18.381 1.00 81.00 84 PRO A N 1
ATOM 606 C CA . PRO A 1 84 ? 13.997 8.731 -18.843 1.00 81.00 84 PRO A CA 1
ATOM 607 C C . PRO A 1 84 ? 12.869 9.316 -19.711 1.00 81.00 84 PRO A C 1
ATOM 609 O O . PRO A 1 84 ? 12.237 8.569 -20.455 1.00 81.00 84 PRO A O 1
ATOM 612 N N . TYR A 1 85 ? 12.646 10.631 -19.637 1.00 84.50 85 TYR A N 1
ATOM 613 C CA . TYR A 1 85 ? 11.626 11.376 -20.377 1.00 84.50 85 TYR A CA 1
ATOM 614 C C . TYR A 1 85 ? 12.232 12.265 -21.474 1.00 84.50 85 TYR A C 1
ATOM 616 O O . TYR A 1 85 ? 11.593 13.205 -21.936 1.00 84.50 85 TYR A O 1
ATOM 624 N N . ALA A 1 86 ? 13.454 11.954 -21.928 1.00 85.38 86 ALA A N 1
ATOM 625 C CA . ALA A 1 86 ? 14.039 12.590 -23.109 1.00 85.38 86 ALA A CA 1
ATOM 626 C C . ALA A 1 86 ? 13.232 12.305 -24.392 1.00 85.38 86 ALA A C 1
ATOM 628 O O . ALA A 1 86 ? 13.333 13.069 -25.345 1.00 85.38 86 ALA A O 1
ATOM 629 N N . ASN A 1 87 ? 12.428 11.230 -24.415 1.00 88.31 87 ASN A N 1
ATOM 630 C CA . ASN A 1 87 ? 11.473 10.967 -25.491 1.00 88.31 87 ASN A CA 1
ATOM 631 C C . ASN A 1 87 ? 10.233 11.886 -25.343 1.00 88.31 87 ASN A C 1
ATOM 633 O O . ASN A 1 87 ? 9.487 11.719 -24.368 1.00 88.31 87 ASN A O 1
ATOM 637 N N . PRO A 1 88 ? 9.963 12.791 -26.311 1.00 89.44 88 PRO A N 1
ATOM 638 C CA . PRO A 1 88 ? 8.798 13.677 -26.294 1.00 89.44 88 PRO A CA 1
ATOM 639 C C . PRO A 1 88 ? 7.452 12.943 -26.232 1.00 89.44 88 PRO A C 1
ATOM 641 O O . PRO A 1 88 ? 6.501 13.448 -25.643 1.00 89.44 88 PRO A O 1
ATOM 644 N N . GLU A 1 89 ? 7.350 11.741 -26.796 1.00 91.44 89 GLU A N 1
ATOM 645 C CA . GLU A 1 89 ? 6.093 10.984 -26.826 1.00 91.44 89 GLU A CA 1
ATOM 646 C C . GLU A 1 89 ? 5.634 10.592 -25.419 1.00 91.44 89 GLU A C 1
ATOM 648 O O . GLU A 1 89 ? 4.468 10.771 -25.068 1.00 91.44 89 GLU A O 1
ATOM 653 N N . ARG A 1 90 ? 6.566 10.130 -24.575 1.00 90.12 90 ARG A N 1
ATOM 654 C CA . ARG A 1 90 ? 6.273 9.712 -23.196 1.00 90.12 90 ARG A CA 1
ATOM 655 C C . ARG A 1 90 ? 5.811 10.874 -22.331 1.00 90.12 90 ARG A C 1
ATOM 657 O O . ARG A 1 90 ? 4.827 10.762 -21.607 1.00 90.12 90 ARG A O 1
ATOM 664 N N . ILE A 1 91 ? 6.510 12.007 -22.415 1.00 92.06 91 ILE A N 1
ATOM 665 C CA . ILE A 1 91 ? 6.162 13.191 -21.624 1.00 92.06 91 ILE A CA 1
ATOM 666 C C . ILE A 1 91 ? 4.836 13.804 -22.095 1.00 92.06 91 ILE A C 1
ATOM 668 O O . ILE A 1 91 ? 4.043 14.239 -21.260 1.00 92.06 91 ILE A O 1
ATOM 672 N N . ASN A 1 92 ? 4.552 13.772 -23.402 1.00 93.06 92 ASN A N 1
ATOM 673 C CA . ASN A 1 92 ? 3.282 14.234 -23.961 1.00 93.06 92 ASN A CA 1
ATOM 674 C C . ASN A 1 92 ? 2.115 13.320 -23.568 1.00 93.06 92 ASN A C 1
ATOM 676 O O . ASN A 1 92 ? 1.029 13.821 -23.291 1.00 93.06 92 ASN A O 1
ATOM 680 N N . ALA A 1 93 ? 2.335 12.005 -23.460 1.00 91.81 93 ALA A N 1
ATOM 681 C CA . ALA A 1 93 ? 1.307 11.063 -23.013 1.00 91.81 93 ALA A CA 1
ATOM 682 C C . ALA A 1 93 ? 0.774 11.378 -21.603 1.00 91.81 93 ALA A C 1
ATOM 684 O O . ALA A 1 93 ? -0.387 11.091 -21.312 1.00 91.81 93 ALA A O 1
ATOM 685 N N . ILE A 1 94 ? 1.589 12.012 -20.752 1.00 93.44 94 ILE A N 1
ATOM 686 C CA . ILE A 1 94 ? 1.233 12.433 -19.386 1.00 93.44 94 ILE A CA 1
ATOM 687 C C . ILE A 1 94 ? 1.124 13.956 -19.228 1.00 93.44 94 ILE A C 1
ATOM 689 O O . ILE A 1 94 ? 1.213 14.473 -18.112 1.00 93.44 94 ILE A O 1
ATOM 693 N N . ASP A 1 95 ? 0.973 14.692 -20.329 1.00 93.62 95 ASP A N 1
ATOM 694 C CA . ASP A 1 95 ? 0.836 16.157 -20.366 1.00 93.62 95 ASP A CA 1
ATOM 695 C C . ASP A 1 95 ? 1.959 16.905 -19.602 1.00 93.62 95 ASP A C 1
ATOM 697 O O . ASP A 1 95 ? 1.795 18.018 -19.092 1.00 93.62 95 ASP A O 1
ATOM 701 N N . GLY A 1 96 ? 3.124 16.267 -19.479 1.00 89.44 96 GLY A N 1
ATOM 702 C CA . GLY A 1 96 ? 4.289 16.760 -18.759 1.00 89.44 96 GLY A CA 1
ATOM 703 C C . GLY A 1 96 ? 4.114 16.971 -17.255 1.00 89.44 96 GLY A C 1
ATOM 704 O O . GLY A 1 96 ? 4.865 17.778 -16.706 1.00 89.44 96 GLY A O 1
ATOM 705 N N . LYS A 1 97 ? 3.154 16.292 -16.610 1.00 88.88 97 LYS A N 1
ATOM 706 C CA . LYS A 1 97 ? 2.893 16.345 -15.157 1.00 88.88 97 LYS A CA 1
ATOM 707 C C . LYS A 1 97 ? 3.164 14.995 -14.499 1.00 88.88 97 LYS A C 1
ATOM 709 O O . LYS A 1 97 ? 3.009 13.961 -15.133 1.00 88.88 97 LYS A O 1
ATOM 714 N N . SER A 1 98 ? 3.515 15.000 -13.214 1.00 89.12 98 SER A N 1
ATOM 715 C CA . SER A 1 98 ? 3.758 13.786 -12.416 1.00 89.12 98 SER A CA 1
ATOM 716 C C . SER A 1 98 ? 2.497 13.206 -11.755 1.00 89.12 98 SER A C 1
ATOM 718 O O . SER A 1 98 ? 2.505 12.053 -11.315 1.00 89.12 98 SER A O 1
ATOM 720 N N . MET A 1 99 ? 1.407 13.978 -11.699 1.00 92.00 99 MET A N 1
ATOM 721 C CA . MET A 1 99 ? 0.137 13.583 -11.088 1.00 92.00 99 MET A CA 1
ATOM 722 C C . MET A 1 99 ? -1.060 14.052 -11.916 1.00 92.00 99 MET A C 1
ATOM 724 O O . MET A 1 99 ? -1.069 15.169 -12.436 1.00 92.00 99 MET A O 1
ATOM 728 N N . HIS A 1 100 ? -2.096 13.218 -11.966 1.00 94.25 100 HIS A N 1
ATOM 729 C CA . HIS A 1 100 ? -3.370 13.482 -12.622 1.00 94.25 100 HIS A CA 1
ATOM 730 C C . HIS A 1 100 ? -4.527 12.926 -11.799 1.00 94.25 100 HIS A C 1
ATOM 732 O O . HIS A 1 100 ? -4.537 11.751 -11.445 1.00 94.25 100 HIS A O 1
ATOM 738 N N . ALA A 1 101 ? -5.564 13.731 -11.564 1.00 96.50 101 ALA A N 1
ATOM 739 C CA . ALA A 1 101 ? -6.769 13.253 -10.880 1.00 96.50 101 ALA A CA 1
ATOM 740 C C . ALA A 1 101 ? -7.461 12.108 -11.648 1.00 96.50 101 ALA A C 1
ATOM 742 O O . ALA A 1 101 ? -8.021 11.203 -11.032 1.00 96.50 101 ALA A O 1
ATOM 743 N N . VAL A 1 102 ? -7.354 12.093 -12.985 1.00 96.75 102 VAL A N 1
ATOM 744 C CA . VAL A 1 102 ? -7.892 11.013 -13.833 1.00 96.75 102 VAL A CA 1
ATOM 745 C C . VAL A 1 102 ? -7.225 9.654 -13.587 1.00 96.75 102 VAL A C 1
ATOM 747 O O . VAL A 1 102 ? -7.799 8.628 -13.943 1.00 96.75 102 VAL A O 1
ATOM 750 N N . ASN A 1 103 ? -6.059 9.618 -12.931 1.00 95.94 103 ASN A N 1
ATOM 751 C CA . ASN A 1 103 ? -5.381 8.373 -12.571 1.00 95.94 103 ASN A CA 1
ATOM 752 C C . ASN A 1 103 ? -5.956 7.735 -11.304 1.00 95.94 103 ASN A C 1
ATOM 754 O O . ASN A 1 103 ? -5.751 6.540 -11.107 1.00 95.94 103 ASN A O 1
ATOM 758 N N . ILE A 1 104 ? -6.707 8.474 -10.473 1.00 96.62 104 ILE A N 1
ATOM 759 C CA . ILE A 1 104 ? -7.180 7.984 -9.169 1.00 96.62 104 ILE A CA 1
ATOM 760 C C . ILE A 1 104 ? -7.934 6.647 -9.280 1.00 96.62 104 ILE A C 1
ATOM 762 O O . ILE A 1 104 ? -7.597 5.733 -8.526 1.00 96.62 104 ILE A O 1
ATOM 766 N N . PRO A 1 105 ? -8.890 6.457 -10.214 1.00 96.00 105 PRO A N 1
ATOM 767 C CA . PRO A 1 105 ? -9.569 5.170 -10.368 1.00 96.00 105 PRO A CA 1
ATOM 768 C C . PRO A 1 105 ? -8.616 4.026 -10.745 1.00 96.00 105 PRO A C 1
ATOM 770 O O . PRO A 1 105 ? -8.711 2.937 -10.178 1.00 96.00 105 PRO A O 1
ATOM 773 N N . TYR A 1 106 ? -7.663 4.277 -11.650 1.00 94.81 106 TYR A N 1
ATOM 774 C CA . TYR A 1 106 ? -6.650 3.294 -12.047 1.00 94.81 106 TYR A CA 1
ATOM 775 C C . TYR A 1 106 ? -5.707 2.948 -10.887 1.00 94.81 106 TYR A C 1
ATOM 777 O O . TYR A 1 106 ? -5.421 1.773 -10.644 1.00 94.81 106 TYR A O 1
ATOM 785 N N . GLY A 1 107 ? -5.238 3.958 -10.151 1.00 94.62 107 GLY A N 1
ATOM 786 C CA . GLY A 1 107 ? -4.378 3.797 -8.984 1.00 94.62 107 GLY A CA 1
ATOM 787 C C . GLY A 1 107 ? -5.081 3.019 -7.876 1.00 94.62 107 GLY A C 1
ATOM 788 O O . GLY A 1 107 ? -4.540 2.029 -7.389 1.00 94.62 107 GLY A O 1
ATOM 789 N N . PHE A 1 108 ? -6.321 3.387 -7.544 1.00 96.00 108 PHE A N 1
ATOM 790 C CA . PHE A 1 108 ? -7.143 2.653 -6.582 1.00 96.00 108 PHE A CA 1
ATOM 791 C C . PHE A 1 108 ? -7.336 1.195 -7.011 1.00 96.00 108 PHE A C 1
ATOM 793 O O . PHE A 1 108 ? -7.083 0.281 -6.227 1.00 96.00 108 PHE A O 1
ATOM 800 N N . TYR A 1 109 ? -7.712 0.955 -8.272 1.00 95.12 109 TYR A N 1
ATOM 801 C CA . TYR A 1 109 ? -7.844 -0.401 -8.800 1.00 95.12 109 TYR A CA 1
ATOM 802 C C . TYR A 1 109 ? -6.535 -1.184 -8.654 1.00 95.12 109 TYR A C 1
ATOM 804 O O . TYR A 1 109 ? -6.545 -2.300 -8.146 1.00 95.12 109 TYR A O 1
ATOM 812 N N . THR A 1 110 ? -5.402 -0.587 -9.015 1.00 93.69 110 THR A N 1
ATOM 813 C CA . THR A 1 110 ? -4.085 -1.237 -8.976 1.00 93.69 110 THR A CA 1
ATOM 814 C C . THR A 1 110 ? -3.611 -1.550 -7.554 1.00 93.69 110 THR A C 1
ATOM 816 O O . THR A 1 110 ? -3.067 -2.627 -7.326 1.00 93.69 110 THR A O 1
ATOM 819 N N . TYR A 1 111 ? -3.828 -0.650 -6.590 1.00 94.81 111 TYR A N 1
ATOM 820 C CA . TYR A 1 111 ? -3.336 -0.805 -5.215 1.00 94.81 111 TYR A CA 1
ATOM 821 C C . TYR A 1 111 ? -4.314 -1.489 -4.260 1.00 94.81 111 TYR A C 1
ATOM 823 O O . TYR A 1 111 ? -3.880 -1.985 -3.220 1.00 94.81 111 TYR A O 1
ATOM 831 N N . VAL A 1 112 ? -5.609 -1.531 -4.580 1.00 95.19 112 VAL A N 1
ATOM 832 C CA . VAL A 1 112 ? -6.647 -2.042 -3.669 1.00 95.19 112 VAL A CA 1
ATOM 833 C C . VAL A 1 112 ? -7.376 -3.256 -4.237 1.00 95.19 112 VAL A C 1
ATOM 835 O O . VAL A 1 112 ? -7.696 -4.162 -3.480 1.00 95.19 112 VAL A O 1
ATOM 838 N N . VAL A 1 113 ? -7.626 -3.316 -5.547 1.00 94.81 113 VAL A N 1
ATOM 839 C CA . VAL A 1 113 ? -8.563 -4.302 -6.121 1.00 94.81 113 VAL A CA 1
ATOM 840 C C . VAL A 1 113 ? -7.855 -5.395 -6.919 1.00 94.81 113 VAL A C 1
ATOM 842 O O . VAL A 1 113 ? -8.147 -6.577 -6.738 1.00 94.81 113 VAL A O 1
ATOM 845 N N . ARG A 1 114 ? -6.932 -5.015 -7.805 1.00 91.81 114 ARG A N 1
ATOM 846 C CA . ARG A 1 114 ? -6.371 -5.857 -8.866 1.00 91.81 114 ARG A CA 1
ATOM 847 C C . ARG A 1 114 ? -5.522 -7.005 -8.296 1.00 91.81 114 ARG A C 1
ATOM 849 O O . ARG A 1 114 ? -4.439 -6.747 -7.762 1.00 91.81 114 ARG A O 1
ATOM 856 N N . PRO A 1 115 ? -5.927 -8.275 -8.481 1.00 90.44 115 PRO A N 1
ATOM 857 C CA . PRO A 1 115 ? -5.067 -9.420 -8.202 1.00 90.44 115 PRO A CA 1
ATOM 858 C C . PRO A 1 115 ? -4.038 -9.564 -9.329 1.00 90.44 115 PRO A C 1
ATOM 860 O O . PRO A 1 115 ? -4.252 -10.279 -10.303 1.00 90.44 115 PRO A O 1
ATOM 863 N N . ASN A 1 116 ? -2.921 -8.838 -9.249 1.00 91.50 116 ASN A N 1
ATOM 864 C CA . ASN A 1 116 ? -1.892 -8.869 -10.293 1.00 91.50 116 ASN A CA 1
ATOM 865 C C . ASN A 1 116 ? -0.867 -9.993 -10.076 1.00 91.50 116 ASN A C 1
ATOM 867 O O . ASN A 1 116 ? 0.339 -9.754 -9.998 1.00 91.50 116 ASN A O 1
ATOM 871 N N . PHE A 1 117 ? -1.351 -11.225 -9.966 1.00 92.56 117 PHE A N 1
ATOM 872 C CA . PHE A 1 117 ? -0.518 -12.419 -9.887 1.00 92.56 117 PHE A CA 1
ATOM 873 C C . PHE A 1 117 ? -1.075 -13.514 -10.794 1.00 92.56 117 PHE A C 1
ATOM 875 O O . PHE A 1 117 ? -2.250 -13.512 -11.156 1.00 92.56 117 PHE A O 1
ATOM 882 N N . ARG A 1 118 ? -0.209 -14.446 -11.180 1.00 94.06 118 ARG A N 1
ATOM 883 C CA . ARG A 1 118 ? -0.546 -15.623 -11.978 1.00 94.06 118 ARG A CA 1
ATOM 884 C C . ARG A 1 118 ? -0.203 -16.858 -11.168 1.00 94.06 118 ARG A C 1
ATOM 886 O O . ARG A 1 118 ? 0.849 -16.905 -10.533 1.00 94.06 118 ARG A O 1
ATOM 893 N N . LEU A 1 119 ? -1.103 -17.833 -11.186 1.00 95.25 119 LEU A N 1
ATOM 894 C CA . LEU A 1 119 ? -0.862 -19.138 -10.592 1.00 95.25 119 LEU A CA 1
ATOM 895 C C . LEU A 1 119 ? -0.398 -20.081 -11.694 1.00 95.25 119 LEU A C 1
ATOM 897 O O . LEU A 1 119 ? -1.105 -20.278 -12.681 1.00 95.25 119 LEU A O 1
ATOM 901 N N . GLU A 1 120 ? 0.786 -20.652 -11.530 1.00 94.56 120 GLU A N 1
ATOM 902 C CA . GLU A 1 120 ? 1.339 -21.636 -12.457 1.00 94.56 120 GLU A CA 1
ATOM 903 C C . GLU A 1 120 ? 1.595 -22.955 -11.721 1.00 94.56 120 GLU A C 1
ATOM 905 O O . GLU A 1 120 ? 1.748 -22.995 -10.501 1.00 94.56 120 GLU A O 1
ATOM 910 N N . ARG A 1 121 ? 1.632 -24.069 -12.462 1.00 92.69 121 ARG A N 1
ATOM 911 C CA . ARG A 1 121 ? 1.904 -25.390 -11.867 1.00 92.69 121 ARG A CA 1
ATOM 912 C C . ARG A 1 121 ? 3.363 -25.553 -11.431 1.00 92.69 121 ARG A C 1
ATOM 914 O O . ARG A 1 121 ? 3.622 -26.341 -10.530 1.00 92.69 121 ARG A O 1
ATOM 921 N N . GLY A 1 122 ? 4.280 -24.832 -12.077 1.00 93.62 122 GLY A N 1
ATOM 922 C CA . GLY A 1 122 ? 5.712 -24.896 -11.791 1.00 93.62 122 GLY A CA 1
ATOM 923 C C . GLY A 1 122 ? 6.134 -23.937 -10.682 1.00 93.62 122 GLY A C 1
ATOM 924 O O . GLY A 1 122 ? 5.622 -22.818 -10.579 1.00 93.62 122 GLY A O 1
ATOM 925 N N . PHE A 1 123 ? 7.104 -24.358 -9.882 1.00 94.81 123 PHE A N 1
ATOM 926 C CA . PHE A 1 123 ? 7.710 -23.579 -8.808 1.00 94.81 123 PHE A CA 1
ATOM 927 C C . PHE A 1 123 ? 8.192 -22.197 -9.302 1.00 94.81 123 PHE A C 1
ATOM 929 O O . PHE A 1 123 ? 8.835 -22.138 -10.349 1.00 94.81 123 PHE A O 1
ATOM 936 N N . PRO A 1 124 ? 7.922 -21.080 -8.588 1.00 94.81 124 PRO A N 1
ATOM 937 C CA . PRO A 1 124 ? 7.395 -20.988 -7.222 1.00 94.81 124 PRO A CA 1
ATOM 938 C C . PRO A 1 124 ? 5.864 -20.847 -7.128 1.00 94.81 124 PRO A C 1
ATOM 940 O O . PRO A 1 124 ? 5.359 -20.278 -6.162 1.00 94.81 124 PRO A O 1
ATOM 943 N N . TRP A 1 125 ? 5.120 -21.355 -8.118 1.00 95.38 125 TRP A N 1
ATOM 944 C CA . TRP A 1 125 ? 3.650 -21.405 -8.212 1.00 95.38 125 TRP A CA 1
ATOM 945 C C . TRP A 1 125 ? 2.915 -20.062 -8.295 1.00 95.38 125 TRP A C 1
ATOM 947 O O . TRP A 1 125 ? 1.850 -19.999 -8.902 1.00 95.38 125 TRP A O 1
ATOM 957 N N . ILE A 1 126 ? 3.467 -18.990 -7.728 1.00 94.56 126 ILE A N 1
ATOM 958 C CA . ILE A 1 126 ? 2.910 -17.637 -7.738 1.00 94.56 126 ILE A CA 1
ATOM 959 C C . ILE A 1 126 ? 3.887 -16.718 -8.469 1.00 94.56 126 ILE A C 1
ATOM 961 O O . ILE A 1 126 ? 5.026 -16.531 -8.044 1.00 94.56 126 ILE A O 1
ATOM 965 N N . TYR A 1 127 ? 3.416 -16.117 -9.557 1.00 93.00 127 TYR A N 1
ATOM 966 C CA . TYR A 1 127 ? 4.186 -15.230 -10.423 1.00 93.00 127 TYR A CA 1
ATOM 967 C C . TYR A 1 127 ? 3.555 -13.847 -10.469 1.00 93.00 127 TYR A C 1
ATOM 969 O O . TYR A 1 127 ? 2.346 -13.697 -10.289 1.00 93.00 127 TYR A O 1
ATOM 977 N N . LEU A 1 128 ? 4.358 -12.830 -10.777 1.00 89.19 128 LEU A N 1
ATOM 978 C CA . LEU A 1 128 ? 3.831 -11.499 -11.055 1.00 89.19 128 LEU A CA 1
ATOM 979 C C . LEU A 1 128 ? 2.928 -11.535 -12.301 1.00 89.19 128 LEU A C 1
ATOM 981 O O . LEU A 1 128 ? 3.186 -12.248 -13.281 1.00 89.19 128 LEU A O 1
ATOM 985 N N . GLY A 1 129 ? 1.828 -10.786 -12.230 1.00 90.44 129 GLY A N 1
ATOM 986 C CA . GLY A 1 129 ? 0.914 -10.567 -13.347 1.00 90.44 129 GLY A CA 1
ATOM 987 C C . GLY A 1 129 ? 1.495 -9.614 -14.386 1.00 90.44 129 GLY A C 1
ATOM 988 O O . GLY A 1 129 ? 2.676 -9.283 -14.353 1.00 90.44 129 GLY A O 1
ATOM 989 N N . SER A 1 130 ? 0.676 -9.164 -15.332 1.00 87.50 130 SER A N 1
ATOM 990 C CA . SER A 1 130 ? 1.139 -8.228 -16.360 1.00 87.50 130 SER A CA 1
ATOM 991 C C . SER A 1 130 ? 1.401 -6.834 -15.776 1.00 87.50 130 SER A C 1
ATOM 993 O O . SER A 1 130 ? 0.661 -6.360 -14.911 1.00 87.50 130 SER A O 1
ATOM 995 N N . ASN A 1 131 ? 2.425 -6.155 -16.287 1.00 84.12 131 ASN A N 1
ATOM 996 C CA . ASN A 1 131 ? 2.637 -4.725 -16.076 1.00 84.12 131 ASN A CA 1
ATOM 997 C C . ASN A 1 131 ? 1.786 -3.867 -17.024 1.00 84.12 131 ASN A C 1
ATOM 999 O O . ASN A 1 131 ? 1.803 -2.652 -16.914 1.00 84.12 131 ASN A O 1
ATOM 1003 N N . THR A 1 132 ? 1.021 -4.458 -17.945 1.00 81.25 132 THR A N 1
ATOM 1004 C CA . THR A 1 132 ? 0.140 -3.670 -18.810 1.00 81.25 132 THR A CA 1
ATOM 1005 C C . THR A 1 132 ? -1.055 -3.123 -18.012 1.00 81.25 132 THR A C 1
ATOM 1007 O O . THR A 1 132 ? -1.644 -3.842 -17.181 1.00 81.25 132 THR A O 1
ATOM 1010 N N . PRO A 1 133 ? -1.420 -1.842 -18.210 1.00 71.88 133 PRO A N 1
ATOM 1011 C CA . PRO A 1 133 ? -2.680 -1.299 -17.726 1.00 71.88 133 PRO A CA 1
ATOM 1012 C C . PRO A 1 133 ? -3.823 -2.074 -18.384 1.00 71.88 133 PRO A C 1
ATOM 1014 O O . PRO A 1 133 ? -3.825 -2.262 -19.598 1.00 71.88 133 PRO A O 1
ATOM 1017 N N . GLY A 1 134 ? -4.800 -2.539 -17.603 1.00 71.06 134 GLY A N 1
ATOM 1018 C CA . GLY A 1 134 ? -6.003 -3.127 -18.196 1.00 71.06 134 GLY A CA 1
ATOM 1019 C C . GLY A 1 134 ? -6.765 -2.085 -19.025 1.00 71.06 134 GLY A C 1
ATOM 1020 O O . GLY A 1 134 ? -6.762 -0.904 -18.680 1.00 71.06 134 GLY A O 1
ATOM 1021 N N . HIS A 1 135 ? -7.482 -2.517 -20.067 1.00 80.75 135 HIS A N 1
ATOM 1022 C CA . HIS A 1 135 ? -8.270 -1.639 -20.954 1.00 80.75 135 HIS A CA 1
ATOM 1023 C C . HIS A 1 135 ? -9.413 -0.870 -20.257 1.00 80.75 135 HIS A C 1
ATOM 1025 O O . HIS A 1 135 ? -10.083 -0.054 -20.880 1.00 80.75 135 HIS A O 1
ATOM 1031 N N . HIS A 1 136 ? -9.641 -1.105 -18.964 1.00 88.00 136 HIS A N 1
ATOM 1032 C CA . HIS A 1 136 ? -10.730 -0.520 -18.182 1.00 88.00 136 HIS A CA 1
ATOM 1033 C C . HIS A 1 136 ? -10.575 0.985 -17.899 1.00 88.00 136 HIS A C 1
ATOM 1035 O O . HIS A 1 136 ? -11.546 1.618 -17.495 1.00 88.00 136 HIS A O 1
ATOM 1041 N N . PHE A 1 137 ? -9.385 1.565 -18.102 1.00 92.81 137 PHE A N 1
ATOM 1042 C CA . PHE A 1 137 ? -9.102 2.970 -17.779 1.00 92.81 137 PHE A CA 1
ATOM 1043 C C . PHE A 1 137 ? -8.449 3.713 -18.959 1.00 92.81 137 PHE A C 1
ATOM 1045 O O . PHE A 1 137 ? -7.294 4.127 -18.857 1.00 92.81 137 PHE A O 1
ATOM 1052 N N . PRO A 1 138 ? -9.161 3.907 -20.086 1.00 92.25 138 PRO A N 1
ATOM 1053 C CA . PRO A 1 138 ? -8.586 4.493 -21.303 1.00 92.25 138 PRO A CA 1
ATOM 1054 C C . PRO A 1 138 ? -8.144 5.954 -21.134 1.00 92.25 138 PRO A C 1
ATOM 1056 O O . PRO A 1 138 ? -7.281 6.427 -21.863 1.00 92.25 138 PRO A O 1
ATOM 1059 N N . SER A 1 139 ? -8.716 6.675 -20.166 1.00 94.06 139 SER A N 1
ATOM 1060 C CA . SER A 1 139 ? -8.354 8.064 -19.862 1.00 94.06 139 SER A CA 1
ATOM 1061 C C . SER A 1 139 ? -7.166 8.195 -18.903 1.00 94.06 139 SER A C 1
ATOM 1063 O O . SER A 1 139 ? -6.759 9.318 -18.605 1.00 94.06 139 SER A O 1
ATOM 1065 N N . ALA A 1 140 ? -6.636 7.083 -18.379 1.00 94.25 140 ALA A N 1
ATOM 1066 C CA . ALA A 1 140 ? -5.541 7.121 -17.420 1.00 94.25 140 ALA A CA 1
ATOM 1067 C C . ALA A 1 140 ? -4.232 7.549 -18.100 1.00 94.25 140 ALA A C 1
ATOM 1069 O O . ALA A 1 140 ? -3.816 7.008 -19.122 1.00 94.25 140 ALA A O 1
ATOM 1070 N N . LYS A 1 141 ? -3.562 8.518 -17.485 1.00 94.88 141 LYS A N 1
ATOM 1071 C CA . LYS A 1 141 ? -2.293 9.111 -17.902 1.00 94.88 141 LYS A CA 1
ATOM 1072 C C . LYS A 1 141 ? -1.155 8.403 -17.165 1.00 94.88 141 LYS A C 1
ATOM 1074 O O . LYS A 1 141 ? -0.553 8.968 -16.251 1.00 94.88 141 LYS A O 1
ATOM 1079 N N . ILE A 1 142 ? -0.921 7.134 -17.496 1.00 92.69 142 ILE A N 1
ATOM 1080 C CA . ILE A 1 142 ? 0.086 6.283 -16.843 1.00 92.69 142 ILE A CA 1
ATOM 1081 C C . ILE A 1 142 ? 1.265 6.081 -17.787 1.00 92.69 142 ILE A C 1
ATOM 1083 O O . ILE A 1 142 ? 1.102 5.536 -18.873 1.00 92.69 142 ILE A O 1
ATOM 1087 N N . ASP A 1 143 ? 2.450 6.502 -17.355 1.00 91.19 143 ASP A N 1
ATOM 1088 C CA . ASP A 1 143 ? 3.690 6.341 -18.121 1.00 91.19 143 ASP A CA 1
ATOM 1089 C C . ASP A 1 143 ? 4.434 5.054 -17.745 1.00 91.19 143 ASP A C 1
ATOM 1091 O O . ASP A 1 143 ? 4.961 4.360 -18.612 1.00 91.19 143 ASP A O 1
ATOM 1095 N N . LEU A 1 144 ? 4.466 4.714 -16.453 1.00 88.19 144 LEU A N 1
ATOM 1096 C CA . LEU A 1 144 ? 5.222 3.564 -15.961 1.00 88.19 144 LEU A CA 1
ATOM 1097 C C . LEU A 1 144 ? 4.335 2.654 -15.107 1.00 88.19 144 LEU A C 1
ATOM 1099 O O . LEU A 1 144 ? 4.301 2.791 -13.877 1.00 88.19 144 LEU A O 1
ATOM 1103 N N . PRO A 1 145 ? 3.595 1.734 -15.740 1.00 90.69 145 PRO A N 1
ATOM 1104 C CA . PRO A 1 145 ? 2.909 0.683 -15.025 1.00 90.69 145 PRO A CA 1
ATOM 1105 C C . PRO A 1 145 ? 3.907 -0.442 -14.695 1.00 90.69 145 PRO A C 1
ATOM 1107 O O . PRO A 1 145 ? 4.667 -0.899 -15.546 1.00 90.69 145 PRO A O 1
ATOM 1110 N N . ASP A 1 146 ? 3.944 -0.860 -13.434 1.00 88.75 146 ASP A N 1
ATOM 1111 C CA . ASP A 1 146 ? 4.846 -1.902 -12.923 1.00 88.75 146 ASP A CA 1
ATOM 1112 C C . ASP A 1 146 ? 4.028 -3.129 -12.507 1.00 88.75 146 ASP A C 1
ATOM 1114 O O . ASP A 1 146 ? 2.798 -3.076 -12.398 1.00 88.75 146 ASP A O 1
ATOM 1118 N N . HIS A 1 147 ? 4.715 -4.226 -12.205 1.00 88.44 147 HIS A N 1
ATOM 1119 C CA . HIS A 1 147 ? 4.158 -5.457 -11.655 1.00 88.44 147 HIS A CA 1
ATOM 1120 C C . HIS A 1 147 ? 3.713 -5.275 -10.194 1.00 88.44 147 HIS A C 1
ATOM 1122 O O . HIS A 1 147 ? 4.222 -5.896 -9.263 1.00 88.44 147 HIS A O 1
ATOM 1128 N N . THR A 1 148 ? 2.755 -4.378 -9.987 1.00 87.94 148 THR A N 1
ATOM 1129 C CA . THR A 1 148 ? 2.239 -4.009 -8.672 1.00 87.94 148 THR A CA 1
ATOM 1130 C C . THR A 1 148 ? 1.183 -5.011 -8.236 1.00 87.94 148 THR A C 1
ATOM 1132 O O . THR A 1 148 ? 0.224 -5.253 -8.966 1.00 87.94 148 THR A O 1
ATOM 1135 N N . LEU A 1 149 ? 1.345 -5.560 -7.040 1.00 90.31 149 LEU A N 1
ATOM 1136 C CA . LEU A 1 149 ? 0.389 -6.386 -6.328 1.00 90.31 149 LEU A CA 1
ATOM 1137 C C . LEU A 1 149 ? -0.384 -5.516 -5.330 1.00 90.31 149 LEU A C 1
ATOM 1139 O O . LEU A 1 149 ? 0.222 -4.839 -4.493 1.00 90.31 149 LEU A O 1
ATOM 1143 N N . ALA A 1 150 ? -1.716 -5.551 -5.406 1.00 93.12 150 ALA A N 1
ATOM 1144 C CA . ALA A 1 150 ? -2.567 -4.780 -4.507 1.00 93.12 150 ALA A CA 1
ATOM 1145 C C . ALA A 1 150 ? -2.386 -5.199 -3.036 1.00 93.12 150 ALA A C 1
ATOM 1147 O O . ALA A 1 150 ? -2.086 -6.357 -2.726 1.00 93.12 150 ALA A O 1
ATOM 1148 N N . MET A 1 151 ? -2.615 -4.253 -2.121 1.00 94.69 151 MET A N 1
ATOM 1149 C CA . MET A 1 151 ? -2.436 -4.424 -0.676 1.00 94.69 151 MET A CA 1
ATOM 1150 C C . MET A 1 151 ? -3.126 -5.666 -0.099 1.00 94.69 151 MET A C 1
ATOM 1152 O O . MET A 1 151 ? -2.475 -6.350 0.693 1.00 94.69 151 MET A O 1
ATOM 1156 N N . PRO A 1 152 ? -4.375 -6.022 -0.480 1.00 95.44 152 PRO A N 1
ATOM 1157 C CA . PRO A 1 152 ? -5.027 -7.199 0.091 1.00 95.44 152 PRO A CA 1
ATOM 1158 C C . PRO A 1 152 ? -4.311 -8.508 -0.233 1.00 95.44 152 PRO A C 1
ATOM 1160 O O . PRO A 1 152 ? -4.447 -9.467 0.516 1.00 95.44 152 PRO A O 1
ATOM 1163 N N . TYR A 1 153 ? -3.539 -8.556 -1.321 1.00 92.94 153 TYR A N 1
ATOM 1164 C CA . TYR A 1 153 ? -2.805 -9.753 -1.733 1.00 92.94 153 TYR A CA 1
ATOM 1165 C C . TYR A 1 153 ? -1.336 -9.707 -1.307 1.00 92.94 153 TYR A C 1
ATOM 1167 O O . TYR A 1 153 ? -0.757 -10.744 -1.004 1.00 92.94 153 TYR A O 1
ATOM 1175 N N . ALA A 1 154 ? -0.734 -8.515 -1.247 1.00 91.00 154 ALA A N 1
ATOM 1176 C CA . ALA A 1 154 ? 0.642 -8.345 -0.786 1.00 91.00 154 ALA A CA 1
ATOM 1177 C C . ALA A 1 154 ? 0.768 -8.465 0.742 1.00 91.00 154 ALA A C 1
ATOM 1179 O O . ALA A 1 154 ? 1.757 -8.985 1.249 1.00 91.00 154 ALA A O 1
ATOM 1180 N N . MET A 1 155 ? -0.228 -7.973 1.484 1.00 93.62 155 MET A N 1
ATOM 1181 C CA . MET A 1 155 ? -0.223 -7.923 2.948 1.00 93.62 155 MET A CA 1
ATOM 1182 C C . MET A 1 155 ? -1.580 -8.339 3.555 1.00 93.62 155 MET A C 1
ATOM 1184 O O . MET A 1 155 ? -2.121 -7.599 4.381 1.00 93.62 155 MET A O 1
ATOM 1188 N N . PRO A 1 156 ? -2.156 -9.505 3.190 1.00 94.88 156 PRO A N 1
ATOM 1189 C CA . PRO A 1 156 ? -3.510 -9.899 3.591 1.00 94.88 156 PRO A CA 1
ATOM 1190 C C . PRO A 1 156 ? -3.755 -9.850 5.102 1.00 94.88 156 PRO A C 1
ATOM 1192 O O . PRO A 1 156 ? -4.777 -9.321 5.528 1.00 94.88 156 PRO A O 1
ATOM 1195 N N . GLY A 1 157 ? -2.817 -10.329 5.928 1.00 92.38 157 GLY A N 1
ATOM 1196 C CA . GLY A 1 157 ? -2.961 -10.288 7.391 1.00 92.38 157 GLY A CA 1
ATOM 1197 C C . GLY A 1 157 ? -3.091 -8.865 7.946 1.00 92.38 157 GLY A C 1
ATOM 1198 O O . GLY A 1 157 ? -4.025 -8.570 8.695 1.00 92.38 157 GLY A O 1
ATOM 1199 N N . LEU A 1 158 ? -2.199 -7.958 7.526 1.00 94.06 158 LEU A N 1
ATOM 1200 C CA . LEU A 1 158 ? -2.262 -6.545 7.915 1.00 94.06 158 LEU A CA 1
ATOM 1201 C C . LEU A 1 158 ? -3.522 -5.875 7.370 1.00 94.06 158 LEU A C 1
ATOM 1203 O O . LEU A 1 158 ? -4.182 -5.149 8.104 1.00 94.06 158 LEU A O 1
ATOM 1207 N N . PHE A 1 159 ? -3.878 -6.134 6.112 1.00 96.00 159 PHE A N 1
ATOM 1208 C CA . PHE A 1 159 ? -5.053 -5.545 5.479 1.00 96.00 159 PHE A CA 1
ATOM 1209 C C . PHE A 1 159 ? -6.352 -5.959 6.185 1.00 96.00 159 PHE A C 1
ATOM 1211 O O . PHE A 1 159 ? -7.179 -5.102 6.496 1.00 96.00 159 PHE A O 1
ATOM 1218 N N . VAL A 1 160 ? -6.520 -7.247 6.499 1.00 95.38 160 VAL A N 1
ATOM 1219 C CA . VAL A 1 160 ? -7.693 -7.773 7.217 1.00 95.38 160 VAL A CA 1
ATOM 1220 C C . VAL A 1 160 ? -7.796 -7.176 8.621 1.00 95.38 160 VAL A C 1
ATOM 1222 O O . VAL A 1 160 ? -8.867 -6.717 9.016 1.00 95.38 160 VAL A O 1
ATOM 1225 N N . LEU A 1 161 ? -6.698 -7.137 9.380 1.00 94.56 161 LEU A N 1
ATOM 1226 C CA . LEU A 1 161 ? -6.706 -6.540 10.720 1.00 94.56 161 LEU A CA 1
ATOM 1227 C C . LEU A 1 161 ? -6.954 -5.028 10.670 1.00 94.56 161 LEU A C 1
ATOM 1229 O O . LEU A 1 161 ? -7.723 -4.504 11.475 1.00 94.56 161 LEU A O 1
ATOM 1233 N N . ALA A 1 162 ? -6.341 -4.328 9.714 1.00 97.06 162 ALA A N 1
ATOM 1234 C CA . ALA A 1 162 ? -6.534 -2.898 9.524 1.00 97.06 162 ALA A CA 1
ATOM 1235 C C . ALA A 1 162 ? -7.983 -2.563 9.163 1.00 97.06 162 ALA A C 1
ATOM 1237 O O . ALA A 1 162 ? -8.497 -1.567 9.653 1.00 97.06 162 ALA A O 1
ATOM 1238 N N . THR A 1 163 ? -8.651 -3.384 8.349 1.00 97.00 163 THR A N 1
ATOM 1239 C CA . THR A 1 163 ? -10.034 -3.159 7.896 1.00 97.00 163 THR A CA 1
ATOM 1240 C C . THR A 1 163 ? -11.055 -3.806 8.830 1.00 97.00 163 THR A C 1
ATOM 1242 O O . THR A 1 163 ? -11.630 -3.126 9.679 1.00 97.00 163 THR A O 1
ATOM 1245 N N . ALA A 1 164 ? -11.267 -5.118 8.720 1.00 96.94 164 ALA A N 1
ATOM 1246 C CA . ALA A 1 164 ? -12.246 -5.867 9.501 1.00 96.94 164 ALA A CA 1
ATOM 1247 C C . ALA A 1 164 ? -11.976 -5.778 11.010 1.00 96.94 164 ALA A C 1
ATOM 1249 O O . ALA A 1 164 ? -12.909 -5.594 11.791 1.00 96.94 164 ALA A O 1
ATOM 1250 N N . GLY A 1 165 ? -10.704 -5.831 11.422 1.00 97.00 165 GLY A N 1
ATOM 1251 C CA . GLY A 1 165 ? -10.326 -5.635 12.822 1.00 97.00 165 GLY A CA 1
ATOM 1252 C C . GLY A 1 165 ? -10.690 -4.238 13.333 1.00 97.00 165 GLY A C 1
ATOM 1253 O O . GLY A 1 165 ? -11.274 -4.125 14.409 1.00 97.00 165 GLY A O 1
ATOM 1254 N N . CYS A 1 166 ? -10.417 -3.171 12.569 1.00 97.81 166 CYS A N 1
ATOM 1255 C CA . CYS A 1 166 ? -10.850 -1.819 12.948 1.00 97.81 166 CYS A CA 1
ATOM 1256 C C . CYS A 1 166 ? -12.372 -1.669 12.959 1.00 97.81 166 CYS A C 1
ATOM 1258 O O . CYS A 1 166 ? -12.887 -1.037 13.872 1.00 97.81 166 CYS A O 1
ATOM 1260 N N . LEU A 1 167 ? -13.101 -2.231 11.990 1.00 98.00 167 LEU A N 1
ATOM 1261 C CA . LEU A 1 167 ? -14.569 -2.182 11.975 1.00 98.00 167 LEU A CA 1
ATOM 1262 C C . LEU A 1 167 ? -15.154 -2.853 13.223 1.00 98.00 167 LEU A C 1
ATOM 1264 O O . LEU A 1 167 ? -16.019 -2.285 13.891 1.00 98.00 167 LEU A O 1
ATOM 1268 N N . LEU A 1 168 ? -14.621 -4.022 13.586 1.00 97.38 168 LEU A N 1
ATOM 1269 C CA . LEU A 1 168 ? -14.970 -4.707 14.823 1.00 97.38 168 LEU A CA 1
ATOM 1270 C C . LEU A 1 168 ? -14.637 -3.849 16.053 1.00 97.38 168 LEU A C 1
ATOM 1272 O O . LEU A 1 168 ? -15.505 -3.621 16.895 1.00 97.38 168 LEU A O 1
ATOM 1276 N N . ALA A 1 169 ? -13.401 -3.349 16.150 1.00 96.88 169 ALA A N 1
ATOM 1277 C CA . ALA A 1 169 ? -12.943 -2.505 17.252 1.00 96.88 169 ALA A CA 1
ATOM 1278 C C . ALA A 1 169 ? -13.804 -1.241 17.403 1.00 96.88 169 ALA A C 1
ATOM 1280 O O . ALA A 1 169 ? -14.154 -0.856 18.516 1.00 96.88 169 ALA A O 1
ATOM 1281 N N . PHE A 1 170 ? -14.190 -0.622 16.288 1.00 97.38 170 PHE A N 1
ATOM 1282 C CA . PHE A 1 170 ? -1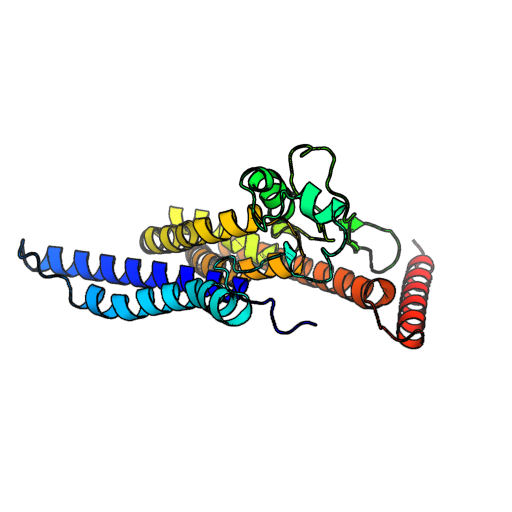5.058 0.548 16.251 1.00 97.38 170 PHE A CA 1
ATOM 1283 C C . PHE A 1 170 ? -16.456 0.231 16.797 1.00 97.38 170 PHE A C 1
ATOM 1285 O O . PHE A 1 170 ? -17.026 1.033 17.544 1.00 97.38 170 PHE A O 1
ATOM 1292 N N . ALA A 1 171 ? -16.999 -0.944 16.470 1.00 97.50 171 ALA A N 1
ATOM 1293 C CA . ALA A 1 171 ? -18.302 -1.382 16.952 1.00 97.50 171 ALA A CA 1
ATOM 1294 C C . ALA A 1 171 ? -18.293 -1.661 18.465 1.00 97.50 171 ALA A C 1
ATOM 1296 O O . ALA A 1 171 ? -19.138 -1.122 19.183 1.00 97.50 171 ALA A O 1
ATOM 1297 N N . ILE A 1 172 ? -17.323 -2.446 18.954 1.00 97.56 172 ILE A N 1
ATOM 1298 C CA . ILE A 1 172 ? -17.365 -3.020 20.312 1.00 97.56 172 ILE A CA 1
ATOM 1299 C C . ILE A 1 172 ? -16.504 -2.290 21.353 1.00 97.56 172 ILE A C 1
ATOM 1301 O O . ILE A 1 172 ? -16.715 -2.488 22.546 1.00 97.56 172 ILE A O 1
ATOM 1305 N N . VAL A 1 173 ? -15.551 -1.444 20.941 1.00 96.00 173 VAL A N 1
ATOM 1306 C CA . VAL A 1 173 ? -14.657 -0.705 21.851 1.00 96.00 173 VAL A CA 1
ATOM 1307 C C . VAL A 1 173 ? -14.814 0.809 21.636 1.00 96.00 173 VAL A C 1
ATOM 1309 O O . VAL A 1 173 ? -14.033 1.421 20.900 1.00 96.00 173 VAL A O 1
ATOM 1312 N N . PRO A 1 174 ? -15.791 1.468 22.298 1.00 95.12 174 PRO A N 1
ATOM 1313 C CA . PRO A 1 174 ? -16.062 2.897 22.108 1.00 95.12 174 PRO A CA 1
ATOM 1314 C C . PRO A 1 174 ? -14.830 3.797 22.277 1.00 95.12 174 PRO A C 1
ATOM 1316 O O . PRO A 1 174 ? -14.660 4.761 21.530 1.00 95.12 174 PRO A O 1
ATOM 1319 N N . ALA A 1 175 ? -13.923 3.438 23.192 1.00 91.94 175 ALA A N 1
ATOM 1320 C CA . ALA A 1 175 ? -12.686 4.174 23.463 1.00 91.94 175 ALA A CA 1
ATOM 1321 C C . ALA A 1 175 ? -11.740 4.292 22.244 1.00 91.94 175 ALA A C 1
ATOM 1323 O O . ALA A 1 175 ? -10.945 5.240 22.161 1.00 91.94 175 ALA A O 1
ATOM 1324 N N . LEU A 1 176 ? -11.831 3.361 21.283 1.00 91.50 176 LEU A N 1
ATOM 1325 C CA . LEU A 1 176 ? -10.972 3.315 20.096 1.00 91.50 176 LEU A CA 1
ATOM 1326 C C . LEU A 1 176 ? -11.544 4.068 18.890 1.00 91.50 176 LEU A C 1
ATOM 1328 O O . LEU A 1 176 ? -10.779 4.406 17.990 1.00 91.50 176 LEU A O 1
ATOM 1332 N N . ARG A 1 177 ? -12.842 4.402 18.870 1.00 94.81 177 ARG A N 1
ATOM 1333 C CA . ARG A 1 177 ? -13.528 4.977 17.692 1.00 94.81 177 ARG A CA 1
ATOM 1334 C C . ARG A 1 177 ? -12.827 6.201 17.114 1.00 94.81 177 ARG A C 1
ATOM 1336 O O . ARG A 1 177 ? -12.552 6.251 15.921 1.00 94.81 177 ARG A O 1
ATOM 1343 N N . VAL A 1 178 ? -12.483 7.160 17.974 1.00 90.94 178 VAL A N 1
ATOM 1344 C CA . VAL A 1 178 ? -11.789 8.386 17.548 1.00 90.94 178 VAL A CA 1
ATOM 1345 C C . VAL A 1 178 ? -10.379 8.077 17.040 1.00 90.94 178 VAL A C 1
ATOM 1347 O O . VAL A 1 178 ? -9.959 8.665 16.054 1.00 90.94 178 VAL A O 1
ATOM 1350 N N . ALA A 1 179 ? -9.650 7.146 17.668 1.00 88.00 179 ALA A N 1
ATOM 1351 C CA . ALA A 1 179 ? -8.309 6.781 17.203 1.00 88.00 179 ALA A CA 1
ATOM 1352 C C . ALA A 1 179 ? -8.366 6.122 15.817 1.00 88.00 179 ALA A C 1
ATOM 1354 O O . ALA A 1 179 ? -7.613 6.502 14.929 1.00 88.00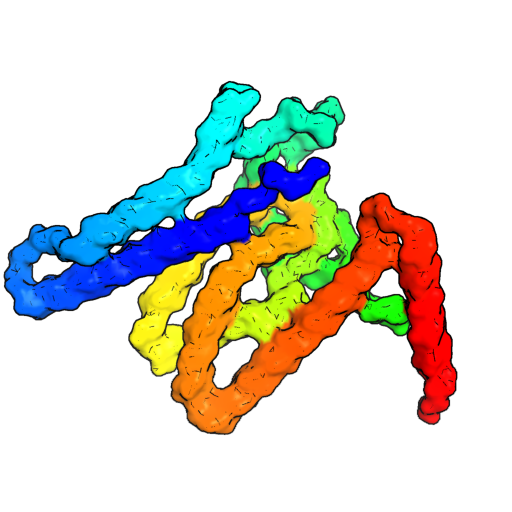 179 ALA A O 1
ATOM 1355 N N . ILE A 1 180 ? -9.309 5.199 15.616 1.00 93.62 180 ILE A N 1
ATOM 1356 C CA . ILE A 1 180 ? -9.551 4.536 14.330 1.00 93.62 180 ILE A CA 1
ATOM 1357 C C . ILE A 1 180 ? -9.916 5.569 13.260 1.00 93.62 180 ILE A C 1
ATOM 1359 O O . ILE A 1 180 ? -9.290 5.589 12.204 1.00 93.62 180 ILE A O 1
ATOM 1363 N N . ALA A 1 181 ? -10.872 6.459 13.545 1.00 93.69 181 ALA A N 1
ATOM 1364 C CA . ALA A 1 181 ? -11.282 7.505 12.611 1.00 93.69 181 ALA A CA 1
ATOM 1365 C C . ALA A 1 181 ? -10.102 8.400 12.208 1.00 93.69 181 ALA A C 1
ATOM 1367 O O . ALA A 1 181 ? -9.892 8.648 11.027 1.00 93.69 181 ALA A O 1
ATOM 1368 N N . VAL A 1 182 ? -9.288 8.831 13.174 1.00 88.25 182 VAL A N 1
ATOM 1369 C CA . VAL A 1 182 ? -8.111 9.675 12.925 1.00 88.25 182 VAL A CA 1
ATOM 1370 C C . VAL A 1 182 ? -7.087 8.963 12.045 1.00 88.25 182 VAL A C 1
ATOM 1372 O O . VAL A 1 182 ? -6.605 9.559 11.087 1.00 88.25 182 VAL A O 1
ATOM 1375 N N . VAL A 1 183 ? -6.774 7.697 12.334 1.00 89.69 183 VAL A N 1
ATOM 1376 C CA . VAL A 1 183 ? -5.815 6.907 11.544 1.00 89.69 183 VAL A CA 1
ATOM 1377 C C . VAL A 1 183 ? -6.300 6.730 10.102 1.00 89.69 183 VAL A C 1
ATOM 1379 O O . VAL A 1 183 ? -5.527 6.935 9.170 1.00 89.69 183 VAL A O 1
ATOM 1382 N N . TRP A 1 184 ? -7.580 6.408 9.904 1.00 93.44 184 TRP A N 1
ATOM 1383 C CA . TRP A 1 184 ? -8.155 6.227 8.568 1.00 93.44 184 TRP A CA 1
ATOM 1384 C C . TRP A 1 184 ? -8.281 7.539 7.785 1.00 93.44 184 TRP A C 1
ATOM 1386 O O . TRP A 1 184 ? -7.970 7.569 6.597 1.00 93.44 184 TRP A O 1
ATOM 1396 N N . LEU A 1 185 ? -8.669 8.641 8.433 1.00 90.00 185 LEU A N 1
ATOM 1397 C CA . LEU A 1 185 ? -8.727 9.957 7.789 1.00 90.00 185 LEU A CA 1
ATOM 1398 C C . LEU A 1 185 ? -7.331 10.464 7.400 1.00 90.00 185 LEU A C 1
ATOM 1400 O O . LEU A 1 185 ? -7.172 11.036 6.323 1.00 90.00 185 LEU A O 1
ATOM 1404 N N . ALA A 1 186 ? -6.310 10.192 8.222 1.00 86.00 186 ALA A N 1
ATOM 1405 C CA . ALA A 1 186 ? -4.920 10.545 7.929 1.00 86.00 186 ALA A CA 1
ATOM 1406 C C . ALA A 1 186 ? -4.395 9.900 6.636 1.00 86.00 186 ALA A C 1
ATOM 1408 O O . ALA A 1 186 ? -3.504 10.441 5.986 1.00 86.00 186 ALA A O 1
ATOM 1409 N N . ALA A 1 187 ? -4.950 8.752 6.244 1.00 89.38 187 ALA A N 1
ATOM 1410 C CA . ALA A 1 187 ? -4.559 8.052 5.029 1.00 89.38 187 ALA A CA 1
ATOM 1411 C C . ALA A 1 187 ? -5.021 8.744 3.743 1.00 89.38 187 ALA A C 1
ATOM 1413 O O . ALA A 1 187 ? -4.396 8.553 2.699 1.00 89.38 187 ALA A O 1
ATOM 1414 N N . ILE A 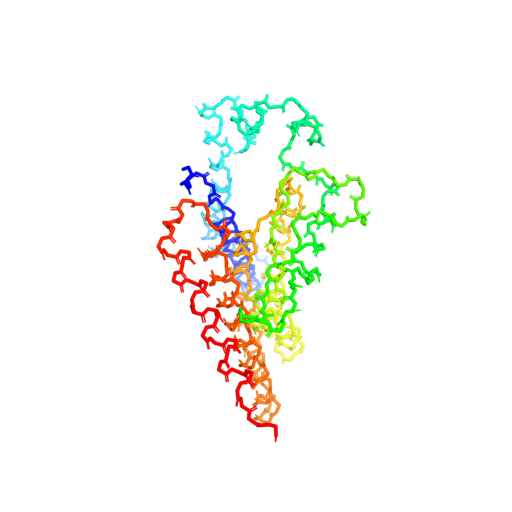1 188 ? -6.127 9.498 3.788 1.00 90.31 188 ILE A N 1
ATOM 1415 C CA . ILE A 1 188 ? -6.838 9.950 2.584 1.00 90.31 188 ILE A CA 1
ATOM 1416 C C . ILE A 1 188 ? -5.956 10.834 1.693 1.00 90.31 188 ILE A C 1
ATOM 1418 O O . ILE A 1 188 ? -5.803 10.482 0.522 1.00 90.31 188 ILE A O 1
ATOM 1422 N N . PRO A 1 189 ? -5.328 11.924 2.184 1.00 88.06 189 PRO A N 1
ATOM 1423 C CA . PRO A 1 189 ? -4.597 12.841 1.307 1.00 88.06 189 PRO A CA 1
ATOM 1424 C C . PRO A 1 189 ? -3.441 12.148 0.586 1.00 88.06 189 PRO A C 1
ATOM 1426 O O . PRO A 1 189 ? -3.251 12.318 -0.617 1.00 88.06 189 PRO A O 1
ATOM 1429 N N . MET A 1 190 ? -2.709 11.302 1.313 1.00 85.44 190 MET A N 1
ATOM 1430 C CA . MET A 1 190 ? -1.576 10.575 0.756 1.00 85.44 190 MET A CA 1
ATOM 1431 C C . MET A 1 190 ? -2.002 9.451 -0.187 1.00 85.44 190 MET A C 1
ATOM 1433 O O . MET A 1 190 ? -1.360 9.255 -1.214 1.00 85.44 190 MET A O 1
ATOM 1437 N N . SER A 1 191 ? -3.108 8.761 0.103 1.00 91.06 191 SER A N 1
ATOM 1438 C CA . SER A 1 191 ? -3.673 7.757 -0.808 1.00 91.06 191 SER A CA 1
ATOM 1439 C C . SER A 1 191 ? -4.129 8.403 -2.114 1.00 91.06 191 SER A C 1
ATOM 1441 O O . SER A 1 191 ? -3.817 7.897 -3.185 1.00 91.06 191 SER A O 1
ATOM 1443 N N . VAL A 1 192 ? -4.800 9.557 -2.042 1.00 92.31 192 VAL A N 1
ATOM 1444 C CA . VAL A 1 192 ? -5.219 10.328 -3.222 1.00 92.31 192 VAL A CA 1
ATOM 1445 C C . VAL A 1 192 ? -4.008 10.760 -4.049 1.00 92.31 192 VAL A C 1
ATOM 1447 O O . VAL A 1 192 ? -4.003 10.549 -5.259 1.00 92.31 192 VAL A O 1
ATOM 1450 N N . ALA A 1 193 ? -2.965 11.303 -3.414 1.00 89.62 193 ALA A N 1
ATOM 1451 C CA . ALA A 1 193 ? -1.735 11.688 -4.105 1.00 89.62 193 ALA A CA 1
ATOM 1452 C C . ALA A 1 193 ? -1.043 10.486 -4.770 1.00 89.62 193 ALA A C 1
ATOM 1454 O O . ALA A 1 193 ? -0.599 10.580 -5.914 1.00 89.62 193 ALA A O 1
ATOM 1455 N N . LEU A 1 194 ? -0.993 9.341 -4.080 1.00 91.25 194 LEU A N 1
ATOM 1456 C CA . LEU A 1 194 ? -0.409 8.114 -4.613 1.00 91.25 194 LEU A CA 1
ATOM 1457 C C . LEU A 1 194 ? -1.203 7.577 -5.808 1.00 91.25 194 LEU A C 1
ATOM 1459 O O . LEU A 1 194 ? -0.615 7.194 -6.814 1.00 91.25 194 LEU A O 1
ATOM 1463 N N . PHE A 1 195 ? -2.534 7.578 -5.723 1.00 94.62 195 PHE A N 1
ATOM 1464 C CA . PHE A 1 195 ? -3.397 7.122 -6.812 1.00 94.62 195 PHE A CA 1
ATOM 1465 C C . PHE A 1 195 ? -3.397 8.082 -8.003 1.00 94.62 195 PHE A C 1
ATOM 1467 O O . PHE A 1 195 ? -3.617 7.648 -9.129 1.00 94.62 195 PHE A O 1
ATOM 1474 N N . ALA A 1 196 ? -3.128 9.368 -7.775 1.00 94.56 196 ALA A N 1
ATOM 1475 C CA . ALA A 1 196 ? -2.991 10.352 -8.838 1.00 94.56 196 ALA A CA 1
ATOM 1476 C C . ALA A 1 196 ? -1.655 10.241 -9.599 1.00 94.56 196 ALA A C 1
ATOM 1478 O O . ALA A 1 196 ? -1.532 10.806 -10.684 1.00 94.56 196 ALA A O 1
ATOM 1479 N N . ALA A 1 197 ? -0.645 9.545 -9.069 1.00 92.88 197 ALA A N 1
ATOM 1480 C CA . ALA A 1 197 ? 0.675 9.469 -9.691 1.00 92.88 197 ALA A CA 1
ATOM 1481 C C . ALA A 1 197 ? 0.647 8.818 -11.091 1.00 92.88 197 ALA A C 1
ATOM 1483 O O . ALA A 1 197 ? -0.154 7.930 -11.379 1.00 92.88 197 ALA A O 1
ATOM 1484 N N . VAL A 1 198 ? 1.550 9.249 -11.977 1.00 92.06 198 VAL A N 1
ATOM 1485 C CA . VAL A 1 198 ? 1.704 8.704 -13.350 1.00 92.06 198 VAL A CA 1
ATOM 1486 C C . VAL A 1 198 ? 2.457 7.375 -13.414 1.00 92.06 198 VAL A C 1
ATOM 1488 O O . VAL A 1 198 ? 2.552 6.758 -14.474 1.00 92.06 198 VAL A O 1
ATOM 1491 N N . ALA A 1 199 ? 3.028 6.944 -12.293 1.00 90.25 199 ALA A N 1
ATOM 1492 C CA . ALA A 1 199 ? 3.777 5.708 -12.179 1.00 90.25 199 ALA A CA 1
ATOM 1493 C C . ALA A 1 199 ? 3.195 4.871 -11.046 1.00 90.25 199 ALA A C 1
ATOM 1495 O O . ALA A 1 199 ? 3.048 5.349 -9.921 1.00 90.25 199 ALA A O 1
ATOM 1496 N N . THR A 1 200 ? 2.932 3.604 -11.334 1.00 89.56 200 THR A N 1
ATOM 1497 C CA . THR A 1 200 ? 2.628 2.607 -10.306 1.00 89.56 200 THR A CA 1
ATOM 1498 C C . THR A 1 200 ? 3.844 1.727 -10.140 1.00 89.56 200 THR A C 1
ATOM 1500 O O . THR A 1 200 ? 4.425 1.319 -11.136 1.00 89.56 200 THR A O 1
ATOM 1503 N N . ALA A 1 201 ? 4.228 1.438 -8.907 1.00 87.00 201 ALA A N 1
ATOM 1504 C CA . ALA A 1 201 ? 5.333 0.548 -8.596 1.00 87.00 201 ALA A CA 1
ATOM 1505 C C . ALA A 1 201 ? 4.998 -0.320 -7.388 1.00 87.00 201 ALA A C 1
ATOM 1507 O O . ALA A 1 201 ? 4.331 0.152 -6.461 1.00 87.00 201 ALA A O 1
ATOM 1508 N N . GLN A 1 202 ? 5.537 -1.542 -7.345 1.00 82.38 202 GLN A N 1
ATOM 1509 C CA . GLN A 1 202 ? 5.331 -2.437 -6.199 1.00 82.38 202 GLN A CA 1
ATOM 1510 C C . GLN A 1 202 ? 5.863 -1.829 -4.896 1.00 82.38 202 GLN A C 1
ATOM 1512 O O . GLN A 1 202 ? 5.285 -1.998 -3.824 1.00 82.38 202 GLN A O 1
ATOM 1517 N N . ARG A 1 203 ? 6.942 -1.045 -4.989 1.00 80.06 203 ARG A N 1
ATOM 1518 C CA . ARG A 1 203 ? 7.497 -0.303 -3.847 1.00 80.06 203 ARG A CA 1
ATOM 1519 C C . ARG A 1 203 ? 6.497 0.671 -3.212 1.00 80.06 203 ARG A C 1
ATOM 1521 O O . ARG A 1 203 ? 6.584 0.892 -2.013 1.00 80.06 203 ARG A O 1
ATOM 1528 N N . TYR A 1 204 ? 5.554 1.214 -3.984 1.00 81.25 204 TYR A N 1
ATOM 1529 C CA . TYR A 1 204 ? 4.544 2.149 -3.481 1.00 81.25 204 TYR A CA 1
ATOM 1530 C C . TYR A 1 204 ? 3.444 1.445 -2.685 1.00 81.25 204 TYR A C 1
ATOM 1532 O O . TYR A 1 204 ? 2.840 2.047 -1.805 1.00 81.25 204 TYR A O 1
ATOM 1540 N N . THR A 1 205 ? 3.242 0.139 -2.889 1.00 85.00 205 THR A N 1
ATOM 1541 C CA . THR A 1 205 ? 2.403 -0.664 -1.988 1.00 85.00 205 THR A CA 1
ATOM 1542 C C . THR A 1 205 ? 2.967 -0.641 -0.560 1.00 85.00 205 THR A C 1
ATOM 1544 O O . THR A 1 205 ? 2.206 -0.627 0.404 1.00 85.00 205 THR A O 1
ATOM 1547 N N . GLY A 1 206 ? 4.295 -0.557 -0.411 1.00 85.94 206 GLY A N 1
ATOM 1548 C CA . GLY A 1 206 ? 4.972 -0.421 0.881 1.00 85.94 206 GLY A CA 1
ATOM 1549 C C . GLY A 1 206 ? 4.736 0.918 1.591 1.00 85.94 206 GLY A C 1
ATOM 1550 O O . GLY A 1 206 ? 4.894 0.990 2.809 1.00 85.94 206 GLY A O 1
ATOM 1551 N N . ASP A 1 207 ? 4.299 1.962 0.881 1.00 87.00 207 ASP A N 1
ATOM 1552 C CA . ASP A 1 207 ? 3.992 3.258 1.501 1.00 87.00 207 ASP A CA 1
ATOM 1553 C C . ASP A 1 207 ? 2.744 3.194 2.391 1.00 87.00 207 ASP A C 1
ATOM 1555 O O . ASP A 1 207 ? 2.601 3.986 3.320 1.00 87.00 207 ASP A O 1
ATOM 1559 N N . PHE A 1 208 ? 1.886 2.190 2.186 1.00 90.38 208 PHE A N 1
ATOM 1560 C CA . PHE A 1 208 ? 0.749 1.921 3.059 1.00 90.38 208 PHE A CA 1
ATOM 1561 C C . PHE A 1 208 ? 1.126 1.179 4.348 1.00 90.38 208 PHE A C 1
ATOM 1563 O O . PHE A 1 208 ? 0.299 1.109 5.256 1.00 90.38 208 PHE A O 1
ATOM 1570 N N . CYS A 1 209 ? 2.348 0.647 4.482 1.00 90.62 209 CYS A N 1
ATOM 1571 C CA . CYS A 1 209 ? 2.750 -0.124 5.664 1.00 90.62 209 CYS A CA 1
ATOM 1572 C C . CYS A 1 209 ? 2.563 0.639 6.988 1.00 90.62 209 CYS A C 1
ATOM 1574 O O . CYS A 1 209 ? 1.951 0.066 7.889 1.00 90.62 209 CYS A O 1
ATOM 1576 N N . PRO A 1 210 ? 3.009 1.905 7.150 1.00 87.81 210 PRO A N 1
ATOM 1577 C CA . PRO A 1 210 ? 2.827 2.630 8.411 1.00 87.81 210 PRO A CA 1
ATOM 1578 C C . PRO A 1 210 ? 1.352 2.749 8.817 1.00 87.81 210 PRO A C 1
ATOM 1580 O O . PRO A 1 210 ? 1.000 2.525 9.979 1.00 87.81 210 PRO A O 1
ATOM 1583 N N . LEU A 1 211 ? 0.481 3.041 7.846 1.00 91.44 211 LEU A N 1
ATOM 1584 C CA . LEU A 1 211 ? -0.964 3.099 8.043 1.00 91.44 211 LEU A CA 1
ATOM 1585 C C . LEU A 1 211 ? -1.525 1.728 8.428 1.00 91.44 211 LEU A C 1
ATOM 1587 O O . LEU A 1 211 ? -2.210 1.615 9.441 1.00 91.44 211 LEU A O 1
ATOM 1591 N N . LEU A 1 212 ? -1.234 0.697 7.629 1.00 94.00 212 LEU A N 1
ATOM 1592 C CA . LEU A 1 212 ? -1.770 -0.649 7.818 1.00 94.00 212 LEU A CA 1
ATOM 1593 C C . LEU A 1 212 ? -1.322 -1.251 9.148 1.00 94.00 212 LEU A C 1
ATOM 1595 O O . LEU A 1 212 ? -2.146 -1.828 9.841 1.00 94.00 212 LEU A O 1
ATOM 1599 N N . ILE A 1 213 ? -0.060 -1.076 9.546 1.00 92.31 213 ILE A N 1
ATOM 1600 C CA . ILE A 1 213 ? 0.455 -1.537 10.844 1.00 92.31 213 ILE A CA 1
ATOM 1601 C C . ILE A 1 213 ? -0.276 -0.829 11.988 1.00 92.31 213 ILE A C 1
ATOM 1603 O O . ILE A 1 213 ? -0.743 -1.475 12.928 1.00 92.31 213 ILE A O 1
ATOM 1607 N N . THR A 1 214 ? -0.431 0.494 11.895 1.00 92.69 214 THR A N 1
ATOM 1608 C CA . THR A 1 214 ? -1.103 1.280 12.937 1.00 92.69 214 THR A CA 1
ATOM 1609 C C . THR A 1 214 ? -2.578 0.900 13.052 1.00 92.69 214 THR A C 1
ATOM 1611 O O . THR A 1 214 ? -3.051 0.587 14.145 1.00 92.69 214 THR A O 1
ATOM 1614 N N . ALA A 1 215 ? -3.305 0.846 11.936 1.00 95.88 215 ALA A N 1
ATOM 1615 C CA . ALA A 1 215 ? -4.700 0.421 11.907 1.00 95.88 215 ALA A CA 1
ATOM 1616 C C . ALA A 1 215 ? -4.858 -1.040 12.365 1.00 95.88 215 ALA A C 1
ATOM 1618 O O . ALA A 1 215 ? -5.737 -1.339 13.170 1.00 95.88 215 ALA A O 1
ATOM 1619 N N . ALA A 1 216 ? -3.979 -1.950 11.937 1.00 95.94 216 ALA A N 1
ATOM 1620 C CA . ALA A 1 216 ? -4.004 -3.345 12.368 1.00 95.94 216 ALA A CA 1
ATOM 1621 C C . ALA A 1 216 ? -3.797 -3.486 13.880 1.00 95.94 216 ALA A C 1
ATOM 1623 O O . ALA A 1 216 ? -4.464 -4.311 14.499 1.00 95.94 216 ALA A O 1
ATOM 1624 N N . SER A 1 217 ? -2.946 -2.659 14.498 1.00 95.00 217 SER A N 1
ATOM 1625 C CA . SER A 1 217 ? -2.762 -2.661 15.956 1.00 95.00 217 SER A CA 1
ATOM 1626 C C . SER A 1 217 ? -4.040 -2.263 16.711 1.00 95.00 217 SER A C 1
ATOM 1628 O O . SER A 1 217 ? -4.408 -2.909 17.694 1.00 95.00 217 SER A O 1
ATOM 1630 N N . LEU A 1 218 ? -4.779 -1.265 16.209 1.00 95.00 218 LEU A N 1
ATOM 1631 C CA . LEU A 1 218 ? -6.085 -0.873 16.751 1.00 95.00 218 LEU A CA 1
ATOM 1632 C C . LEU A 1 218 ? -7.134 -1.969 16.529 1.00 95.00 218 LEU A C 1
ATOM 1634 O O . LEU A 1 218 ? -7.928 -2.260 17.424 1.00 95.00 218 LEU A O 1
ATOM 1638 N N . GLY A 1 219 ? -7.111 -2.612 15.361 1.00 96.19 219 GLY A N 1
ATOM 1639 C CA . GLY A 1 219 ? -7.977 -3.747 15.065 1.00 96.19 219 GLY A CA 1
ATOM 1640 C C . GLY A 1 219 ? -7.715 -4.944 15.980 1.00 96.19 219 GLY A C 1
ATOM 1641 O O . GLY A 1 219 ? -8.654 -5.550 16.494 1.00 96.19 219 GLY A O 1
ATOM 1642 N N . LEU A 1 220 ? -6.445 -5.236 16.267 1.00 94.25 220 LEU A N 1
ATOM 1643 C CA . LEU A 1 220 ? -6.033 -6.290 17.191 1.00 94.25 220 LEU A CA 1
ATOM 1644 C C . LEU A 1 220 ? -6.488 -6.012 18.632 1.00 94.25 220 LEU A C 1
ATOM 1646 O O . LEU A 1 220 ? -6.884 -6.941 19.341 1.00 94.25 220 LEU A O 1
ATOM 1650 N N . ALA A 1 221 ? -6.503 -4.745 19.059 1.00 93.19 221 ALA A N 1
ATOM 1651 C CA . ALA A 1 221 ? -7.088 -4.362 20.343 1.00 93.19 221 ALA A CA 1
ATOM 1652 C C . ALA A 1 221 ? -8.595 -4.681 20.399 1.00 93.19 221 ALA A C 1
ATOM 1654 O O . ALA A 1 221 ? -9.076 -5.189 21.411 1.00 93.19 221 ALA A O 1
ATOM 1655 N N . GLY A 1 222 ? -9.329 -4.479 19.297 1.00 93.69 222 GLY A N 1
ATOM 1656 C CA . GLY A 1 222 ? -10.725 -4.914 19.174 1.00 93.69 222 GLY A CA 1
ATOM 1657 C C . GLY A 1 222 ? -10.888 -6.431 19.243 1.00 93.69 222 GLY A C 1
ATOM 1658 O O . GLY A 1 222 ? -11.691 -6.929 20.026 1.00 93.69 222 GLY A O 1
ATOM 1659 N N . VAL A 1 223 ? -10.078 -7.183 18.492 1.00 95.25 223 VAL A N 1
ATOM 1660 C CA . VAL A 1 223 ? -10.059 -8.658 18.555 1.00 95.25 223 VAL A CA 1
ATOM 1661 C C . VAL A 1 223 ? -9.784 -9.155 19.980 1.00 95.25 223 VAL A C 1
ATOM 1663 O O . VAL A 1 223 ? -10.384 -10.132 20.423 1.00 95.25 223 VAL A O 1
ATOM 1666 N N . SER A 1 224 ? -8.929 -8.464 20.733 1.00 95.38 224 SER A N 1
ATOM 1667 C CA . SER A 1 224 ? -8.598 -8.826 22.118 1.00 95.38 224 SER A CA 1
ATOM 1668 C C . SER A 1 224 ? -9.765 -8.649 23.095 1.00 95.38 224 SER A C 1
ATOM 1670 O O . SER A 1 224 ? -9.797 -9.339 24.113 1.00 95.38 224 SER A O 1
ATOM 1672 N N . ALA A 1 225 ? -10.733 -7.783 22.772 1.00 95.44 225 ALA A N 1
ATOM 1673 C CA . ALA A 1 225 ? -11.945 -7.566 23.563 1.00 95.44 225 ALA A CA 1
ATOM 1674 C C . ALA A 1 225 ? -13.040 -8.624 23.313 1.00 95.44 225 ALA A C 1
ATOM 1676 O O . ALA A 1 225 ? -14.061 -8.635 24.002 1.00 95.44 225 ALA A O 1
ATOM 1677 N N . LEU A 1 226 ? -12.855 -9.517 22.335 1.00 96.31 226 LEU A N 1
ATOM 1678 C CA . LEU A 1 226 ? -13.778 -10.619 22.076 1.00 96.31 226 LEU A CA 1
ATOM 1679 C C . LEU A 1 226 ? -13.722 -11.695 23.171 1.00 96.31 226 LEU A C 1
ATOM 1681 O O . LEU A 1 226 ? -12.717 -11.886 23.860 1.00 96.31 226 LEU A O 1
ATOM 1685 N N . ARG A 1 227 ? -14.797 -12.490 23.256 1.00 97.81 227 ARG A N 1
ATOM 1686 C CA . ARG A 1 227 ? -14.817 -13.739 24.036 1.00 97.81 227 ARG A CA 1
ATOM 1687 C C . ARG A 1 227 ? -13.728 -14.716 23.541 1.00 97.81 227 ARG A C 1
ATOM 1689 O O . ARG A 1 227 ? -13.349 -14.652 22.370 1.00 97.81 227 ARG A O 1
ATOM 1696 N N . PRO A 1 228 ? -13.265 -15.671 24.373 1.00 97.69 228 PRO A N 1
ATOM 1697 C CA . PRO A 1 228 ? -12.111 -16.518 24.050 1.00 97.69 228 PRO A CA 1
ATOM 1698 C C . PRO A 1 228 ? -12.205 -17.271 22.716 1.00 97.69 228 PRO A C 1
ATOM 1700 O O . PRO A 1 228 ? -11.243 -17.269 21.953 1.00 97.69 228 PRO A O 1
ATOM 1703 N N . PHE A 1 229 ? -13.360 -17.868 22.412 1.00 97.81 229 PHE A N 1
ATOM 1704 C CA . PHE A 1 229 ? -13.555 -18.653 21.191 1.00 97.81 229 PHE A CA 1
ATOM 1705 C C . PHE A 1 229 ? -13.527 -17.813 19.895 1.00 97.81 229 PHE A C 1
ATOM 1707 O O . PHE A 1 229 ? -12.677 -18.079 19.046 1.00 97.81 229 PHE A O 1
ATOM 1714 N N . PRO A 1 230 ? -14.359 -16.763 19.717 1.00 97.00 230 PRO A N 1
ATOM 1715 C CA . PRO A 1 230 ? -14.279 -15.921 18.519 1.00 97.00 230 PRO A CA 1
ATOM 1716 C C . PRO A 1 230 ? -12.937 -15.186 18.403 1.00 97.00 230 PRO A C 1
ATOM 1718 O O . PRO A 1 230 ? -12.446 -14.995 17.293 1.00 97.00 230 PRO A O 1
ATOM 1721 N N . ARG A 1 231 ? -12.299 -14.834 19.530 1.00 96.25 231 ARG A N 1
ATOM 1722 C CA . ARG A 1 231 ? -10.929 -14.304 19.543 1.00 96.25 231 ARG A CA 1
ATOM 1723 C C . ARG A 1 231 ? -9.939 -15.297 18.941 1.00 96.25 231 ARG A C 1
ATOM 1725 O O . ARG A 1 231 ? -9.144 -14.915 18.091 1.00 96.25 231 ARG A O 1
ATOM 1732 N N . PHE A 1 232 ? -9.992 -16.558 19.369 1.00 96.88 232 PHE A N 1
ATOM 1733 C CA . PHE A 1 232 ? -9.129 -17.613 18.841 1.00 96.88 232 PHE A CA 1
ATOM 1734 C C . PHE A 1 232 ? -9.315 -17.791 17.329 1.00 96.88 232 PHE A C 1
ATOM 1736 O O . PHE A 1 232 ? -8.327 -17.811 16.600 1.00 96.88 232 PHE A O 1
ATOM 1743 N N . ILE A 1 233 ? -10.563 -17.821 16.845 1.00 97.56 233 ILE A N 1
ATOM 1744 C CA . ILE A 1 233 ? -10.858 -17.902 15.404 1.00 97.56 233 ILE A CA 1
ATOM 1745 C C . ILE A 1 233 ? -10.275 -16.700 14.650 1.00 97.56 233 ILE A C 1
ATOM 1747 O O . ILE A 1 233 ? -9.597 -16.881 13.640 1.00 97.56 233 ILE A O 1
ATOM 1751 N N . ALA A 1 234 ? -10.504 -15.479 15.141 1.00 94.31 234 ALA A N 1
ATOM 1752 C CA . ALA A 1 234 ? -10.013 -14.261 14.499 1.00 94.31 234 ALA A CA 1
ATOM 1753 C C . ALA A 1 234 ? -8.477 -14.220 14.423 1.00 94.31 234 ALA A C 1
ATOM 1755 O O . ALA A 1 234 ? -7.918 -13.887 13.378 1.00 94.31 234 ALA A O 1
ATOM 1756 N N . LEU A 1 235 ? -7.790 -14.602 15.506 1.00 93.56 235 LEU A N 1
ATOM 1757 C CA . LEU A 1 235 ? -6.329 -14.705 15.535 1.00 93.56 235 LEU A CA 1
ATOM 1758 C C . LEU A 1 235 ? -5.816 -15.819 14.617 1.00 93.56 235 LEU A C 1
ATOM 1760 O O . LEU A 1 235 ? -4.833 -15.609 13.911 1.00 93.56 235 LEU A O 1
ATOM 1764 N N . GLY A 1 236 ? -6.495 -16.969 14.577 1.00 95.31 236 GLY A N 1
ATOM 1765 C CA . GLY A 1 236 ? -6.178 -18.059 13.656 1.00 95.31 236 GLY A CA 1
ATOM 1766 C C . GLY A 1 236 ? -6.270 -17.616 12.195 1.00 95.31 236 GLY A C 1
ATOM 1767 O O . GLY A 1 236 ? -5.336 -17.835 11.425 1.00 95.31 236 GLY A O 1
ATOM 1768 N N . PHE A 1 237 ? -7.341 -16.909 11.825 1.00 96.25 237 PHE A N 1
ATOM 1769 C CA . PHE A 1 237 ? -7.506 -16.361 10.477 1.00 96.25 237 PHE A CA 1
ATOM 1770 C C . PHE A 1 237 ? -6.435 -15.315 10.137 1.00 96.25 237 PHE A C 1
ATOM 1772 O O . PHE A 1 237 ? -5.834 -15.381 9.066 1.00 96.25 237 PHE A O 1
ATOM 1779 N N . ALA A 1 238 ? -6.138 -14.386 11.052 1.00 90.81 238 ALA A N 1
ATOM 1780 C CA . ALA A 1 238 ? -5.069 -13.404 10.862 1.00 90.81 238 ALA A CA 1
ATOM 1781 C C . ALA A 1 238 ? -3.686 -14.070 10.720 1.00 90.81 238 ALA A C 1
ATOM 1783 O O . ALA A 1 238 ? -2.873 -13.646 9.893 1.00 90.81 238 ALA A O 1
ATOM 1784 N N . GLY A 1 239 ? -3.434 -15.139 11.481 1.00 90.81 239 GLY A N 1
ATOM 1785 C CA . GLY A 1 239 ? -2.228 -15.961 11.381 1.00 90.81 239 GLY A CA 1
ATOM 1786 C C . GLY A 1 239 ? -2.105 -16.648 10.021 1.00 90.81 239 GLY A C 1
ATOM 1787 O O . GLY A 1 239 ? -1.076 -16.512 9.362 1.00 90.81 239 GLY A O 1
ATOM 1788 N N . LEU A 1 240 ? -3.171 -17.304 9.550 1.00 95.75 240 LEU A N 1
ATOM 1789 C CA . LEU A 1 240 ? -3.214 -17.933 8.224 1.00 95.75 240 LEU A CA 1
ATOM 1790 C C . LEU A 1 240 ? -3.027 -16.914 7.094 1.00 95.75 240 LEU A C 1
ATOM 1792 O O . LEU A 1 240 ? -2.240 -17.145 6.179 1.00 95.75 240 LEU A O 1
ATOM 1796 N N . ALA A 1 241 ? -3.691 -15.760 7.181 1.00 93.69 241 ALA A N 1
ATOM 1797 C CA . ALA A 1 241 ? -3.528 -14.670 6.225 1.00 93.69 241 ALA A CA 1
ATOM 1798 C C . ALA A 1 241 ? -2.082 -14.144 6.205 1.00 93.69 241 ALA A C 1
ATOM 1800 O O . ALA A 1 241 ? -1.533 -13.864 5.143 1.00 93.69 241 ALA A O 1
ATOM 1801 N N . THR A 1 242 ? -1.430 -14.050 7.366 1.00 90.25 242 THR A N 1
ATOM 1802 C CA . THR A 1 242 ? -0.017 -13.651 7.461 1.00 90.25 242 THR A CA 1
ATOM 1803 C C . THR A 1 242 ? 0.905 -14.702 6.841 1.00 90.25 242 THR A C 1
ATOM 1805 O O . THR A 1 242 ? 1.789 -14.349 6.064 1.00 90.25 242 THR A O 1
ATOM 1808 N N . ALA A 1 243 ? 0.675 -15.989 7.107 1.00 91.69 243 ALA A N 1
ATOM 1809 C CA . ALA A 1 243 ? 1.439 -17.074 6.492 1.00 91.69 243 ALA A CA 1
ATOM 1810 C C . ALA A 1 243 ? 1.295 -17.078 4.959 1.00 91.69 243 ALA A C 1
ATOM 1812 O O . ALA A 1 243 ? 2.291 -17.201 4.245 1.00 91.69 243 ALA A O 1
ATOM 1813 N N . ALA A 1 244 ? 0.080 -16.855 4.447 1.00 91.00 244 ALA A N 1
ATOM 1814 C CA . ALA A 1 244 ? -0.170 -16.710 3.015 1.00 91.00 244 ALA A CA 1
ATOM 1815 C C . ALA A 1 244 ? 0.574 -15.501 2.415 1.00 91.00 244 ALA A C 1
ATOM 1817 O O . ALA A 1 244 ? 1.170 -15.624 1.346 1.00 91.00 244 ALA A O 1
ATOM 1818 N N . ALA A 1 245 ? 0.606 -14.360 3.119 1.00 89.62 245 ALA A N 1
ATOM 1819 C CA . ALA A 1 245 ? 1.369 -13.177 2.705 1.00 89.62 245 ALA A CA 1
ATOM 1820 C C . ALA A 1 245 ? 2.870 -13.475 2.577 1.00 89.62 245 ALA A C 1
ATOM 1822 O O . ALA A 1 245 ? 3.502 -13.081 1.597 1.00 89.62 245 ALA A O 1
ATOM 1823 N N . VAL A 1 246 ? 3.437 -14.180 3.563 1.00 89.94 246 VAL A N 1
ATOM 1824 C CA . VAL A 1 246 ? 4.853 -14.576 3.574 1.00 89.94 246 VAL A CA 1
ATOM 1825 C C . VAL A 1 246 ? 5.151 -15.514 2.409 1.00 89.94 246 VAL A C 1
ATOM 1827 O O . VAL A 1 246 ? 6.10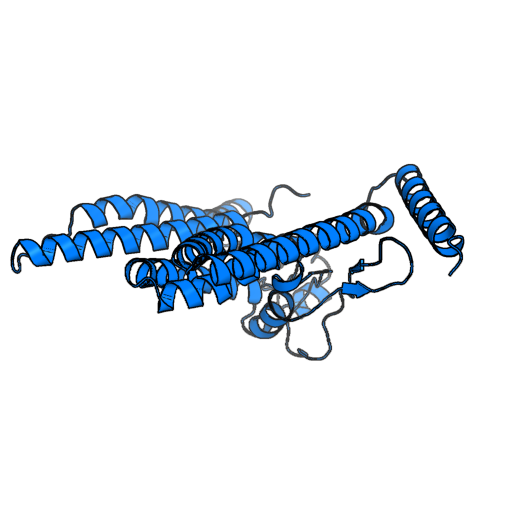4 -15.269 1.673 1.00 89.94 246 VAL A O 1
ATOM 1830 N N . ALA A 1 247 ? 4.317 -16.535 2.190 1.00 91.31 247 ALA A N 1
ATOM 1831 C CA . ALA A 1 247 ? 4.482 -17.472 1.082 1.00 91.31 247 ALA A CA 1
ATOM 1832 C C . ALA A 1 247 ? 4.419 -16.768 -0.284 1.00 91.31 247 ALA A C 1
ATOM 1834 O O . ALA A 1 247 ? 5.302 -16.965 -1.120 1.00 91.31 247 ALA A O 1
ATOM 1835 N N . ALA A 1 248 ? 3.429 -15.893 -0.491 1.00 90.19 248 ALA A N 1
ATOM 1836 C CA . ALA A 1 248 ? 3.302 -15.110 -1.717 1.00 90.19 248 ALA A CA 1
ATOM 1837 C C . ALA A 1 248 ? 4.501 -14.172 -1.916 1.00 90.19 248 ALA A C 1
ATOM 1839 O O . ALA A 1 248 ? 5.095 -14.145 -2.990 1.00 90.19 248 ALA A O 1
ATOM 1840 N N . THR A 1 249 ? 4.907 -13.444 -0.873 1.00 90.38 249 THR A N 1
ATOM 1841 C CA . THR A 1 249 ? 6.058 -12.530 -0.934 1.00 90.38 249 THR A CA 1
ATOM 1842 C C . THR A 1 249 ? 7.342 -13.279 -1.259 1.00 90.38 249 THR A C 1
ATOM 1844 O O . THR A 1 249 ? 8.123 -12.815 -2.087 1.00 90.38 249 THR A O 1
ATOM 1847 N N . TRP A 1 250 ? 7.556 -14.442 -0.646 1.00 92.81 250 TRP A N 1
ATOM 1848 C CA . TRP A 1 250 ? 8.722 -15.277 -0.905 1.00 92.81 250 TRP A CA 1
ATOM 1849 C C . TRP A 1 250 ? 8.748 -15.772 -2.353 1.00 92.81 250 TRP A C 1
ATOM 1851 O O . TRP A 1 250 ? 9.745 -15.563 -3.041 1.00 92.81 250 TRP A O 1
ATOM 1861 N N . ALA A 1 251 ? 7.638 -16.328 -2.847 1.00 93.25 251 ALA A N 1
ATOM 1862 C CA . ALA A 1 251 ? 7.520 -16.801 -4.226 1.00 93.25 251 ALA A CA 1
ATOM 1863 C C . ALA A 1 251 ? 7.788 -15.682 -5.248 1.00 93.25 251 ALA A C 1
ATOM 1865 O O . ALA A 1 251 ? 8.607 -15.837 -6.157 1.00 93.25 251 ALA A O 1
ATOM 1866 N N . LEU A 1 252 ? 7.151 -14.524 -5.052 1.00 90.94 252 LEU A N 1
ATOM 1867 C CA . LEU A 1 252 ? 7.302 -13.366 -5.930 1.00 90.94 252 LEU A CA 1
ATOM 1868 C C . LEU A 1 252 ? 8.717 -12.787 -5.880 1.00 90.94 252 LEU A C 1
ATOM 1870 O O . LEU A 1 252 ? 9.270 -12.449 -6.923 1.00 90.94 252 LEU A O 1
ATOM 1874 N N . THR A 1 253 ? 9.316 -12.692 -4.689 1.00 90.88 253 THR A N 1
ATOM 1875 C CA . THR A 1 253 ? 10.681 -12.172 -4.517 1.00 90.88 253 T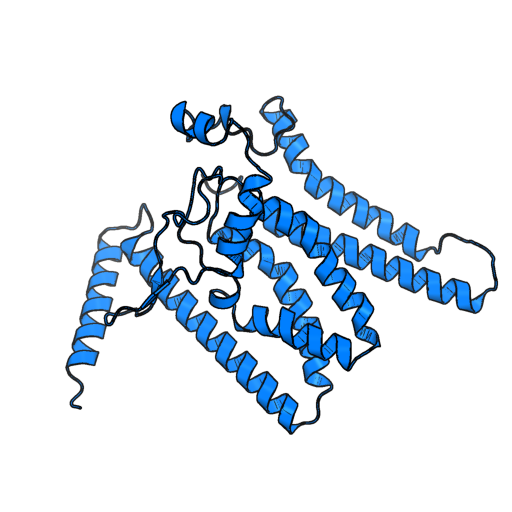HR A CA 1
ATOM 1876 C C . THR A 1 253 ? 11.696 -13.091 -5.175 1.00 90.88 253 THR A C 1
ATOM 1878 O O . THR A 1 253 ? 12.560 -12.610 -5.904 1.00 90.88 253 THR A O 1
ATOM 1881 N N . LEU A 1 254 ? 11.563 -14.403 -4.967 1.00 93.38 254 LEU A N 1
ATOM 1882 C CA . LEU A 1 254 ? 12.446 -15.395 -5.562 1.00 93.38 254 LEU A CA 1
ATOM 1883 C C . LEU A 1 254 ? 12.397 -15.328 -7.092 1.00 93.38 254 LEU A C 1
ATOM 1885 O O . LEU A 1 254 ? 13.439 -15.260 -7.738 1.00 93.38 254 LEU A O 1
ATOM 1889 N N . HIS A 1 255 ? 11.195 -15.277 -7.674 1.00 92.69 255 HIS A N 1
ATOM 1890 C CA . HIS A 1 255 ? 11.040 -15.140 -9.121 1.00 92.69 255 HIS A CA 1
ATOM 1891 C C . HIS A 1 255 ? 11.593 -13.808 -9.647 1.00 92.69 255 HIS A C 1
ATOM 1893 O O . HIS A 1 255 ? 12.333 -13.777 -10.631 1.00 92.69 255 HIS A O 1
ATOM 1899 N N . TYR A 1 256 ? 11.272 -12.702 -8.973 1.00 89.88 256 TYR A N 1
ATOM 1900 C CA . TYR A 1 256 ? 11.719 -11.375 -9.382 1.00 89.88 256 TYR A CA 1
ATOM 1901 C C . TYR A 1 256 ? 13.248 -11.259 -9.356 1.00 89.88 256 TYR A C 1
ATOM 1903 O O . TYR A 1 256 ? 13.836 -10.756 -10.310 1.00 89.88 256 TYR A O 1
ATOM 1911 N N . GLN A 1 257 ? 13.905 -11.757 -8.306 1.00 89.81 257 GLN A N 1
ATOM 1912 C CA . GLN A 1 257 ? 15.367 -11.767 -8.201 1.00 89.81 257 GLN A CA 1
ATOM 1913 C C . GLN A 1 257 ? 16.022 -12.750 -9.179 1.00 89.81 257 GLN A C 1
ATOM 1915 O O . GLN A 1 257 ? 17.095 -12.451 -9.693 1.00 89.81 257 GLN A O 1
ATOM 1920 N N . GLY A 1 258 ? 15.388 -13.894 -9.445 1.00 90.62 258 GLY A N 1
ATOM 1921 C CA . GLY A 1 258 ? 15.932 -14.931 -10.321 1.00 90.62 258 GLY A CA 1
ATOM 1922 C C . GLY A 1 258 ? 15.861 -14.604 -11.813 1.00 90.62 258 GLY A C 1
ATOM 1923 O O . GLY A 1 258 ? 16.771 -14.965 -12.548 1.00 90.62 258 GLY A O 1
ATOM 1924 N N . GLU A 1 259 ? 14.812 -13.915 -12.275 1.00 88.44 259 GLU A N 1
ATOM 1925 C CA . GLU A 1 259 ? 14.580 -13.706 -13.720 1.00 88.44 259 GLU A CA 1
ATOM 1926 C C . GLU A 1 259 ? 14.344 -12.243 -14.116 1.00 88.44 259 GLU A C 1
ATOM 1928 O O . GLU A 1 259 ? 14.713 -11.837 -15.215 1.00 88.44 259 GLU A O 1
ATOM 1933 N N . THR A 1 260 ? 13.728 -11.426 -13.257 1.00 86.88 260 THR A N 1
ATOM 1934 C CA . THR A 1 260 ? 13.269 -10.078 -13.657 1.00 86.88 260 THR A CA 1
ATOM 1935 C C . THR A 1 260 ? 14.286 -8.979 -13.345 1.00 86.88 260 THR A C 1
ATOM 1937 O O . THR A 1 260 ? 14.384 -7.989 -14.071 1.00 86.88 260 THR A O 1
ATOM 1940 N N . LEU A 1 261 ? 15.046 -9.120 -12.258 1.00 87.25 261 LEU A N 1
ATOM 1941 C CA . LEU A 1 261 ? 15.968 -8.091 -11.801 1.00 87.25 261 LEU A CA 1
ATOM 1942 C C . LEU A 1 261 ? 17.138 -7.926 -12.788 1.00 87.25 261 LEU A C 1
ATOM 1944 O O . LEU A 1 261 ? 17.803 -8.880 -13.203 1.00 87.25 261 LEU A O 1
ATOM 1948 N N . TRP A 1 262 ? 17.392 -6.676 -13.168 1.00 85.12 262 TRP A N 1
ATOM 1949 C CA . TRP A 1 262 ? 18.504 -6.306 -14.035 1.00 85.12 262 TRP A CA 1
ATOM 1950 C C . TRP A 1 262 ? 19.835 -6.373 -13.274 1.00 85.12 262 TRP A C 1
ATOM 1952 O O . TRP A 1 262 ? 19.897 -6.067 -12.085 1.00 85.12 262 TRP A O 1
ATOM 1962 N N . GLY A 1 263 ? 20.909 -6.753 -13.971 1.00 89.44 263 GLY A N 1
ATOM 1963 C CA . GLY A 1 263 ? 22.258 -6.815 -13.393 1.00 89.44 263 GLY A CA 1
ATOM 1964 C C . GLY A 1 263 ? 22.530 -8.024 -12.491 1.00 89.44 263 GLY A C 1
ATOM 1965 O O . GLY A 1 263 ? 23.560 -8.053 -11.824 1.00 89.44 263 GLY A O 1
ATOM 1966 N N . VAL A 1 264 ? 21.636 -9.015 -12.462 1.00 91.88 264 VAL A N 1
ATOM 1967 C CA . VAL A 1 264 ? 21.877 -10.294 -11.778 1.00 91.88 264 VAL A CA 1
ATOM 1968 C C . VAL A 1 264 ? 22.867 -11.130 -12.603 1.00 91.88 264 VAL A C 1
ATOM 1970 O O . VAL A 1 264 ? 22.627 -11.291 -13.802 1.00 91.88 264 VAL A O 1
ATOM 1973 N N . PRO A 1 265 ? 23.957 -11.659 -12.007 1.00 94.81 265 PRO A N 1
ATOM 1974 C CA . PRO A 1 265 ? 24.898 -12.533 -12.709 1.00 94.81 265 PRO A CA 1
ATOM 1975 C C . PRO A 1 265 ? 24.209 -13.764 -13.310 1.00 94.81 265 PRO A C 1
ATOM 1977 O O . PRO A 1 265 ? 23.311 -14.336 -12.690 1.00 94.81 265 PRO A O 1
ATOM 1980 N N . GLU A 1 266 ? 24.658 -14.217 -14.483 1.00 95.25 266 GLU A N 1
ATOM 1981 C CA . GLU A 1 266 ? 24.065 -15.384 -15.157 1.00 95.25 266 GLU A CA 1
ATOM 1982 C C . GLU A 1 266 ? 24.163 -16.670 -14.324 1.00 95.25 266 GLU A C 1
ATOM 1984 O O . GLU A 1 266 ? 23.243 -17.480 -14.351 1.00 95.25 266 GLU A O 1
ATOM 1989 N N . GLU A 1 267 ? 25.206 -16.824 -13.503 1.00 96.19 267 GLU A N 1
ATOM 1990 C CA . GLU A 1 267 ? 25.324 -17.938 -12.550 1.00 96.19 267 GLU A CA 1
ATOM 1991 C C . GLU A 1 267 ? 24.148 -17.979 -11.561 1.00 96.19 267 GLU A C 1
ATOM 1993 O O . GLU A 1 267 ? 23.564 -19.032 -11.320 1.00 96.19 267 GLU A O 1
ATOM 1998 N N . ALA A 1 268 ? 23.730 -16.825 -11.031 1.00 94.31 268 ALA A N 1
ATOM 1999 C CA . ALA A 1 268 ? 22.594 -16.753 -10.114 1.00 94.31 268 ALA A CA 1
ATOM 2000 C C . ALA A 1 268 ? 21.267 -17.088 -10.821 1.00 94.31 268 ALA A C 1
ATOM 2002 O O . ALA A 1 268 ? 20.403 -17.742 -10.232 1.00 94.31 268 ALA A O 1
ATOM 2003 N N . ARG A 1 269 ? 21.121 -16.701 -12.097 1.00 95.75 269 ARG A N 1
ATOM 2004 C CA . ARG A 1 269 ? 19.965 -17.080 -12.928 1.00 95.75 269 ARG A CA 1
ATOM 2005 C C . ARG A 1 269 ? 19.950 -18.578 -13.221 1.00 95.75 269 ARG A C 1
ATOM 2007 O O . ARG A 1 269 ? 18.899 -19.209 -13.130 1.00 95.75 269 ARG A O 1
ATOM 2014 N N . ALA A 1 270 ? 21.108 -19.159 -13.534 1.00 96.56 270 ALA A N 1
ATOM 2015 C CA . ALA A 1 270 ? 21.262 -20.594 -13.751 1.00 96.56 270 ALA A CA 1
ATOM 2016 C C . ALA A 1 270 ? 20.888 -21.390 -12.491 1.00 96.56 270 ALA A C 1
ATOM 2018 O O . ALA A 1 270 ? 20.050 -22.287 -12.577 1.00 96.56 270 ALA A O 1
ATOM 2019 N N . ASN A 1 271 ? 21.391 -20.981 -11.320 1.00 96.62 271 ASN A N 1
ATOM 2020 C CA . ASN A 1 271 ? 21.053 -21.593 -10.031 1.00 96.62 271 ASN A CA 1
ATOM 2021 C C . ASN A 1 271 ? 19.545 -21.527 -9.738 1.00 96.62 271 ASN A C 1
ATOM 2023 O O . ASN A 1 271 ? 18.955 -22.494 -9.259 1.00 96.62 271 ASN A O 1
ATOM 2027 N N . TYR A 1 272 ? 18.888 -20.404 -10.051 1.00 96.38 272 TYR A N 1
ATOM 2028 C CA . TYR A 1 272 ? 17.435 -20.282 -9.910 1.00 96.38 272 TYR A CA 1
ATOM 2029 C C . TYR A 1 272 ? 16.672 -21.247 -10.835 1.00 96.38 272 TYR A C 1
ATOM 2031 O O . TYR A 1 272 ? 15.720 -21.902 -10.399 1.00 96.38 272 TYR A O 1
ATOM 2039 N N . ARG A 1 273 ? 17.088 -21.374 -12.100 1.00 96.25 273 ARG A N 1
ATOM 2040 C CA . ARG A 1 273 ? 16.469 -22.307 -13.058 1.00 96.25 273 ARG A CA 1
ATOM 2041 C C . ARG A 1 273 ? 16.674 -23.763 -12.649 1.00 96.25 273 ARG A C 1
ATOM 2043 O O . ARG A 1 273 ? 15.742 -24.557 -12.777 1.00 96.25 273 ARG A O 1
ATOM 2050 N N . GLU A 1 274 ? 17.853 -24.103 -12.135 1.00 97.38 274 GLU A N 1
ATOM 2051 C CA . GLU A 1 274 ? 18.148 -25.432 -11.597 1.00 97.38 274 GLU A CA 1
ATOM 2052 C C . GLU A 1 274 ? 17.273 -25.745 -10.379 1.00 97.38 274 GLU A C 1
ATOM 2054 O O . GLU A 1 274 ? 16.624 -26.789 -10.355 1.00 97.38 274 GLU A O 1
ATOM 2059 N N . LEU A 1 275 ? 17.158 -24.810 -9.427 1.00 96.62 275 LEU A N 1
ATOM 2060 C CA . LEU A 1 275 ? 16.261 -24.939 -8.277 1.00 96.62 275 LEU A CA 1
ATOM 2061 C C . LEU A 1 275 ? 14.817 -25.201 -8.719 1.00 96.62 275 LEU A C 1
ATOM 2063 O O . LEU A 1 275 ? 14.174 -26.128 -8.226 1.00 96.62 275 LEU A O 1
ATOM 2067 N N . ARG A 1 276 ? 14.311 -24.407 -9.670 1.00 95.69 276 ARG A N 1
ATOM 2068 C CA . ARG A 1 276 ? 12.963 -24.582 -10.223 1.00 95.69 276 ARG A CA 1
ATOM 2069 C C . ARG A 1 276 ? 12.784 -25.971 -10.829 1.00 95.69 276 ARG A C 1
ATOM 2071 O O . ARG A 1 276 ? 11.823 -26.656 -10.489 1.00 95.69 276 ARG A O 1
ATOM 2078 N N . ARG A 1 277 ? 13.725 -26.407 -11.670 1.00 96.75 277 ARG A N 1
ATOM 2079 C CA . ARG A 1 277 ? 13.697 -27.733 -12.298 1.00 96.75 277 ARG A CA 1
ATOM 2080 C C . ARG A 1 277 ? 13.712 -28.856 -11.258 1.00 96.75 277 ARG A C 1
ATOM 2082 O O . ARG A 1 277 ? 12.908 -29.776 -11.360 1.00 96.75 277 ARG A O 1
ATOM 2089 N N . ALA A 1 278 ? 14.574 -28.767 -10.247 1.00 96.69 278 ALA A N 1
ATOM 2090 C CA . ALA A 1 278 ? 14.690 -29.775 -9.197 1.00 96.69 278 ALA A CA 1
ATOM 2091 C C . ALA A 1 278 ? 13.398 -29.910 -8.372 1.00 96.69 278 ALA A C 1
ATOM 2093 O O . ALA A 1 278 ? 12.948 -31.026 -8.094 1.00 96.69 278 ALA A O 1
ATOM 2094 N N . VAL A 1 279 ? 12.769 -28.785 -8.009 1.00 95.94 279 VAL A N 1
ATOM 2095 C CA . VAL A 1 279 ? 11.486 -28.787 -7.289 1.00 95.94 279 VAL A CA 1
ATOM 2096 C C . VAL A 1 279 ? 10.373 -29.370 -8.163 1.00 95.94 279 VAL A C 1
ATOM 2098 O O . VAL A 1 279 ? 9.640 -30.247 -7.702 1.00 95.94 279 VAL A O 1
ATOM 2101 N N . ASP A 1 280 ? 10.279 -28.944 -9.424 1.00 95.25 280 ASP A N 1
ATOM 2102 C CA . ASP A 1 280 ? 9.258 -29.422 -10.361 1.00 95.25 280 ASP A CA 1
ATOM 2103 C C . ASP A 1 280 ? 9.390 -30.937 -10.622 1.00 95.25 280 ASP A C 1
ATOM 2105 O O . ASP A 1 280 ? 8.401 -31.668 -10.538 1.00 95.25 280 ASP A O 1
ATOM 2109 N N . GLU A 1 281 ? 10.607 -31.448 -10.846 1.00 95.44 281 GLU A N 1
ATOM 2110 C CA . GLU A 1 281 ? 10.864 -32.887 -11.017 1.00 95.44 281 GLU A CA 1
ATOM 2111 C C . GLU A 1 281 ? 10.510 -33.696 -9.758 1.00 95.44 281 GLU A C 1
ATOM 2113 O O . GLU A 1 281 ? 9.933 -34.783 -9.855 1.00 95.44 281 GLU A O 1
ATOM 2118 N N . THR A 1 282 ? 10.805 -33.166 -8.568 1.00 94.56 282 THR A N 1
ATOM 2119 C CA . THR A 1 282 ? 10.492 -33.833 -7.293 1.00 94.56 282 THR A CA 1
ATOM 2120 C C . THR A 1 282 ? 8.983 -33.947 -7.067 1.00 94.56 282 THR A C 1
ATOM 2122 O O . THR A 1 282 ? 8.504 -34.977 -6.588 1.00 94.56 282 THR A O 1
ATOM 2125 N N . LEU A 1 283 ? 8.216 -32.917 -7.433 1.00 90.44 283 LEU A N 1
ATOM 2126 C CA . LEU A 1 283 ? 6.755 -32.925 -7.313 1.00 90.44 283 LEU A CA 1
ATOM 2127 C C . LEU A 1 283 ? 6.100 -33.887 -8.304 1.00 90.44 283 LEU A C 1
ATOM 2129 O O . LEU A 1 283 ? 5.141 -34.563 -7.941 1.00 90.44 283 LEU A O 1
ATOM 2133 N N . LEU A 1 284 ? 6.632 -33.983 -9.526 1.00 88.56 284 LEU A N 1
ATOM 2134 C CA . LEU A 1 284 ? 6.127 -34.897 -10.553 1.00 88.56 284 LEU A CA 1
ATOM 2135 C C . LEU A 1 284 ? 6.390 -36.376 -10.227 1.00 88.56 284 LEU A C 1
ATOM 2137 O O . LEU A 1 284 ? 5.639 -37.235 -10.681 1.00 88.56 284 LEU A O 1
ATOM 2141 N N . ARG A 1 285 ? 7.429 -36.686 -9.439 1.00 85.25 285 ARG A N 1
ATOM 2142 C CA . ARG A 1 285 ? 7.785 -38.064 -9.047 1.00 85.25 285 ARG A CA 1
ATOM 2143 C C . ARG A 1 285 ? 6.975 -38.628 -7.878 1.00 85.25 285 ARG A C 1
ATOM 2145 O O . ARG A 1 285 ? 7.091 -39.822 -7.613 1.00 85.25 285 ARG A O 1
ATOM 2152 N N . ARG A 1 286 ? 6.184 -37.825 -7.155 1.00 71.62 286 ARG A N 1
ATOM 2153 C CA . ARG A 1 286 ? 5.363 -38.350 -6.052 1.00 71.62 286 ARG A CA 1
ATOM 2154 C C . ARG A 1 286 ? 4.211 -39.200 -6.622 1.00 71.62 286 ARG A C 1
ATOM 2156 O O . ARG A 1 286 ? 3.382 -38.639 -7.341 1.00 71.62 286 ARG A O 1
ATOM 2163 N N . PRO A 1 287 ? 4.150 -40.520 -6.342 1.00 60.06 287 PRO A N 1
ATOM 2164 C CA . PRO A 1 287 ? 3.034 -41.356 -6.776 1.00 60.06 287 PRO A CA 1
ATOM 2165 C C . PRO A 1 287 ? 1.731 -40.829 -6.160 1.00 60.06 287 PRO A C 1
ATOM 2167 O O . PRO A 1 287 ? 1.727 -40.394 -5.006 1.00 60.06 287 PRO A O 1
ATOM 2170 N N . ARG A 1 288 ? 0.669 -40.802 -6.972 1.00 57.12 288 ARG A N 1
ATOM 2171 C CA . ARG A 1 288 ? -0.677 -40.387 -6.553 1.00 57.12 288 ARG A CA 1
ATOM 2172 C C . ARG A 1 288 ? -1.305 -41.394 -5.605 1.00 57.12 288 ARG A C 1
ATOM 2174 O O . ARG A 1 288 ? -1.095 -42.603 -5.841 1.00 57.12 288 ARG A O 1
#

Radius of gyration: 23.17 Å; chains: 1; bounding box: 44×71×61 Å

pLDDT: mean 85.62, std 13.74, range [24.86, 98.0]

Secondary structure (DSSP, 8-state):
--SS---HHHHHHHHHHHHHHHHHHHHHHHHHHHHH-S-----HHHHHHHHHHHHHHHHHHHHHHHHHHHHS-S-SS-GGGSGGG-SHHHHHHTTT-SB-GGGHHHHHIIIII---EEE-SSTTSEEE---SPPTT-TT---SB---PPPHHHHSHHHHHIIIIIHHHHHHH-GGGHHHHHHHHHHHHHHHHHHHHBSB--HHHHGGGHHHHHHHHHHHHHHHHTS-HHHHHHHHHHHHHHHHHHHHHHHHHHHHIIIIISTT--HHHHHHHHHHHHHHHHHHHTS--

Foldseek 3Di:
DPDLPPLLLVLLLLLLLLLVLVLQQVVQQVVVCVPPPDDPDSRVSNVVSVVSNVVSVCSVQVLLVVCCVVPVGSQSCQPCPDPVCPDVVLCVLQPRHFFALLLLVQLCCLAANDQQWDADPFPPRIEQHDLDRPPPRVPHSARARESAGHLCQLPVLLQCLLPVLLVLLCVPPVVCVSVNVSLVVSVPVSSSRSSRGNHDDNVVSVSCVSSSVSSSVSSLVSLVPDDPVSSVVSVVVSVVSRVSSVSNCVRHVLCCQLPPDPPRDVVSVVVSVVVRVVVSVVVVPDDD

Sequence (288 aa):
MSIHTRPPTGLFALTLLGCVAVARAARGAQVTMDREGLRAFVPAGIIRCIPLGLACVAGALSLNALAYAKFGTFDPAPLRISRPYANPERINAIDGKSMHAVNIPYGFYTYVVRPNFRLERGFPWIYLGSNTPGHHFPSAKIDLPDHTLAMPYAMPGLFVLATAGCLLAFAIVPALRVAIAVVWLAAIPMSVALFAAVATAQRYTGDFCPLLITAASLGLAGVSALRPFPRFIALGFAGLATAAAVAATWALTLHYQGETLWGVPEEARANYRELRRAVDETLLRRPR